Protein 7BNB (pdb70)

B-factor: mean 19.26, std 9.46, range [8.96, 108.66]

GO terms:
  GO:0030500 regulation of bone mineralization (P, IDA)
  GO:0030500 regulation of bone mineralization (P, IMP)
  GO:0060348 bone development (P, IMP)
  GO:1990697 protein depalmitoleylation (P, IDA)
  GO:0030178 negative regulation of Wnt signaling pathway (P, IDA)
  GO:1990699 palmitoleyl hydrolase activity (F, IDA)
  GO:0004629 C-type glycerophospholipase activity (F, TAS)
  GO:0005576 extracellular region (C, TAS)
  GO:0005788 endoplasmic reticulum lumen (C, TAS)
  GO:0005515 protein binding (F, IPI)

Structure (mmCIF, N/CA/C/O backbone):
data_7BNB
#
_entry.id   7BNB
#
_cell.length_a   60.577
_cell.length_b   72.992
_cell.length_c   79.079
_cell.angle_alpha   90.000
_cell.angle_beta   90.000
_cell.angle_gamma   90.000
#
_symmetry.space_group_name_H-M   'P 21 21 21'
#
loop_
_entity.id
_entity.type
_entity.pdbx_description
1 polymer 'Palmitoleoyl-protein carboxylesterase NOTUM'
2 non-polymer 'SULFATE ION'
3 non-polymer 2-acetamido-2-deoxy-beta-D-glucopyranose
4 non-polymer 'DIMETHYL SULFOXIDE'
5 non-polymer '3-(quinazolin-4-ylsulfanyl)propanoic acid'
6 water water
#
loop_
_atom_site.group_PDB
_atom_site.id
_atom_site.type_symbol
_atom_site.label_atom_id
_atom_site.label_alt_id
_atom_site.label_comp_id
_atom_site.label_asym_id
_atom_site.label_entity_id
_atom_site.label_seq_id
_atom_site.pdbx_PDB_ins_code
_atom_site.Cartn_x
_atom_site.Cartn_y
_atom_site.Cartn_z
_atom_site.occupancy
_atom_site.B_iso_or_equiv
_atom_site.auth_seq_id
_atom_site.auth_comp_id
_atom_site.auth_asym_id
_atom_site.auth_atom_id
_atom_site.pdbx_PDB_model_num
ATOM 1 N N . ASP A 1 11 ? 22.186 11.931 -8.545 1.00 34.81 88 ASP A N 1
ATOM 2 C CA . ASP A 1 11 ? 21.406 12.219 -7.349 1.00 31.39 88 ASP A CA 1
ATOM 3 C C . ASP A 1 11 ? 20.009 12.747 -7.696 1.00 26.62 88 ASP A C 1
ATOM 4 O O . ASP A 1 11 ? 19.811 13.413 -8.710 1.00 26.51 88 ASP A O 1
ATOM 9 N N . LEU A 1 12 ? 19.046 12.428 -6.842 1.00 21.80 89 LEU A N 1
ATOM 10 C CA . LEU A 1 12 ? 17.693 12.959 -6.923 1.00 19.08 89 LEU A CA 1
ATOM 11 C C . LEU A 1 12 ? 17.550 14.091 -5.909 1.00 17.07 89 LEU A C 1
ATOM 12 O O . LEU A 1 12 ? 18.001 13.968 -4.767 1.00 18.94 89 LEU A O 1
ATOM 17 N N . ARG A 1 13 ? 16.912 15.187 -6.323 1.00 16.76 90 ARG A N 1
ATOM 18 C CA . ARG A 1 13 ? 16.822 16.395 -5.507 1.00 16.84 90 ARG A CA 1
ATOM 19 C C . ARG A 1 13 ? 15.455 16.513 -4.838 1.00 14.75 90 ARG A C 1
ATOM 20 O O . ARG A 1 13 ? 14.419 16.261 -5.467 1.00 14.61 90 ARG A O 1
ATOM 28 N N . LEU A 1 14 ? 15.466 16.934 -3.567 1.00 14.78 91 LEU A N 1
ATOM 29 C CA . LEU A 1 14 ? 14.243 17.044 -2.775 1.00 14.47 91 LEU A CA 1
ATOM 30 C C . LEU A 1 14 ? 13.407 18.255 -3.185 1.00 14.83 91 LEU A C 1
ATOM 31 O O . LEU A 1 14 ? 13.924 19.367 -3.351 1.00 16.01 91 LEU A O 1
ATOM 36 N N . HIS A 1 15 ? 12.096 18.033 -3.316 1.00 14.62 92 HIS A N 1
ATOM 37 C CA . HIS A 1 15 ? 11.101 19.096 -3.443 1.00 15.24 92 HIS A CA 1
ATOM 38 C C . HIS A 1 15 ? 10.017 18.848 -2.402 1.00 14.64 92 HIS A C 1
ATOM 39 O O . HIS A 1 15 ? 9.341 17.811 -2.448 1.00 15.59 92 HIS A O 1
ATOM 46 N N . LEU A 1 16 ? 9.864 19.777 -1.453 1.00 15.49 93 LEU A N 1
ATOM 47 C CA . LEU A 1 16 ? 8.731 19.724 -0.535 1.00 15.34 93 LEU A CA 1
ATOM 48 C C . LEU A 1 16 ? 7.474 20.207 -1.253 1.00 16.07 93 LEU A C 1
ATOM 49 O O . LEU A 1 16 ? 7.533 21.099 -2.103 1.00 17.25 93 LEU A O 1
ATOM 54 N N . LEU A 1 17 ? 6.331 19.603 -0.926 1.00 15.43 94 LEU A N 1
ATOM 55 C CA . LEU A 1 17 ? 5.106 19.920 -1.654 1.00 15.79 94 LEU A CA 1
ATOM 56 C C . LEU A 1 17 ? 4.746 21.393 -1.492 1.00 16.56 94 LEU A C 1
ATOM 57 O O . LEU A 1 17 ? 4.849 21.965 -0.400 1.00 18.70 94 LEU A O 1
ATOM 62 N N . LEU A 1 18 ? 4.342 22.011 -2.606 1.00 17.97 95 LEU A N 1
ATOM 63 C CA . LEU A 1 18 ? 3.925 23.409 -2.589 1.00 21.45 95 LEU A CA 1
ATOM 64 C C . LEU A 1 18 ? 2.617 23.600 -1.836 1.00 20.86 95 LEU A C 1
ATOM 65 O O . LEU A 1 18 ? 2.391 24.670 -1.255 1.00 22.81 95 LEU A O 1
ATOM 70 N N . ASN A 1 19 ? 1.734 22.603 -1.866 1.00 19.72 96 ASN A N 1
ATOM 71 C CA . ASN A 1 19 ? 0.533 22.602 -1.030 1.00 19.54 96 ASN A CA 1
ATOM 72 C C . ASN A 1 19 ? 0.943 22.066 0.336 1.00 19.88 96 ASN A C 1
ATOM 73 O O . ASN A 1 19 ? 1.006 20.852 0.547 1.00 20.05 96 ASN A O 1
ATOM 78 N N . THR A 1 20 ? 1.228 22.973 1.273 1.00 21.89 97 THR A N 1
ATOM 79 C CA . THR A 1 20 ? 1.750 22.574 2.573 1.00 23.35 97 THR A CA 1
ATOM 80 C C . THR A 1 20 ? 0.691 21.998 3.505 1.00 22.59 97 THR A C 1
ATOM 81 O O . THR A 1 20 ? 1.030 21.639 4.638 1.00 23.34 97 THR A O 1
ATOM 85 N N . SER A 1 21 ? -0.571 21.901 3.066 1.00 21.77 98 SER A N 1
ATOM 86 C CA A SER A 1 21 ? -1.600 21.204 3.828 0.50 21.21 98 SER A CA 1
ATOM 87 C CA B SER A 1 21 ? -1.598 21.205 3.832 0.50 21.19 98 SER A CA 1
ATOM 88 C C . SER A 1 21 ? -1.581 19.698 3.611 1.00 19.24 98 SER A C 1
ATOM 89 O O . SER A 1 21 ? -2.341 18.980 4.273 1.00 18.90 98 SER A O 1
ATOM 94 N N . VAL A 1 22 ? -0.754 19.204 2.698 1.00 16.80 99 VAL A N 1
ATOM 95 C CA . VAL A 1 22 ? -0.585 17.772 2.474 1.00 15.44 99 VAL A CA 1
ATOM 96 C C . VAL A 1 22 ? 0.695 17.372 3.211 1.00 15.82 99 VAL A C 1
ATOM 97 O O . VAL A 1 22 ? 1.803 17.712 2.775 1.00 16.89 99 VAL A O 1
ATOM 101 N N . THR A 1 23 ? 0.550 16.678 4.349 1.00 14.32 100 THR A N 1
ATOM 102 C CA . THR A 1 23 ? 1.612 16.600 5.348 1.00 13.66 100 THR A CA 1
ATOM 103 C C . THR A 1 23 ? 1.975 15.168 5.737 1.00 13.48 100 THR A C 1
ATOM 104 O O . THR A 1 23 ? 1.185 14.229 5.602 1.00 12.96 100 THR A O 1
ATOM 108 N N . CYS A 1 24 ? 3.192 15.042 6.271 1.00 13.19 101 CYS A N 1
ATOM 109 C CA . CYS A 1 24 ? 3.629 13.882 7.036 1.00 12.73 101 CYS A CA 1
ATOM 110 C C . CYS A 1 24 ? 2.865 13.817 8.369 1.00 12.91 101 CYS A C 1
ATOM 111 O O . CYS A 1 24 ? 2.080 14.715 8.705 1.00 13.77 101 CYS A O 1
ATOM 114 N N . ASN A 1 25 ? 3.126 12.752 9.151 1.00 12.87 102 ASN A N 1
ATOM 115 C CA . ASN A 1 25 ? 2.362 12.511 10.382 1.00 12.66 102 ASN A CA 1
ATOM 116 C C . ASN A 1 25 ? 2.338 13.719 11.320 1.00 12.67 102 ASN A C 1
ATOM 117 O O . ASN A 1 25 ? 1.302 14.015 11.927 1.00 14.17 102 ASN A O 1
ATOM 122 N N . ASP A 1 26 ? 3.470 14.413 11.482 1.00 13.48 103 ASP A N 1
ATOM 123 C CA . ASP A 1 26 ? 3.575 15.492 12.466 1.00 14.62 103 ASP A CA 1
ATOM 124 C C . ASP A 1 26 ? 3.183 16.866 11.930 1.00 15.14 103 ASP A C 1
ATOM 125 O O . ASP A 1 26 ? 3.368 17.862 12.639 1.00 16.70 103 ASP A O 1
ATOM 130 N N . GLY A 1 27 ? 2.653 16.951 10.709 1.00 14.32 104 GLY A N 1
ATOM 131 C CA . GLY A 1 27 ? 2.253 18.223 10.133 1.00 14.69 104 GLY A CA 1
ATOM 132 C C . GLY A 1 27 ? 3.302 18.921 9.287 1.00 14.84 104 GLY A C 1
ATOM 133 O O . GLY A 1 27 ? 2.983 19.935 8.654 1.00 16.32 104 GLY A O 1
ATOM 134 N N . SER A 1 28 ? 4.538 18.423 9.258 1.00 14.41 105 SER A N 1
ATOM 135 C CA . SER A 1 28 ? 5.532 18.943 8.326 1.00 14.86 105 SER A CA 1
ATOM 136 C C . SER A 1 28 ? 5.154 18.567 6.890 1.00 14.80 105 SER A C 1
ATOM 137 O O . SER A 1 28 ? 4.446 17.582 6.667 1.00 14.29 105 SER A O 1
ATOM 140 N N . PRO A 1 29 ? 5.584 19.350 5.898 1.00 15.56 106 PRO A N 1
ATOM 141 C CA . PRO A 1 29 ? 5.178 19.055 4.514 1.00 15.00 106 PRO A CA 1
ATOM 142 C C . PRO A 1 29 ? 5.745 17.728 4.026 1.00 13.44 106 PRO A C 1
ATOM 143 O O . PRO A 1 29 ? 6.895 17.379 4.307 1.00 14.21 106 PRO A O 1
ATOM 147 N N . ALA A 1 30 ? 4.934 16.997 3.265 1.00 13.88 107 ALA A N 1
ATOM 148 C CA . ALA A 1 30 ? 5.437 15.841 2.532 1.00 13.23 107 ALA A CA 1
ATOM 149 C C . ALA A 1 30 ? 6.247 16.311 1.318 1.00 12.63 107 ALA A C 1
ATOM 150 O O . ALA A 1 30 ? 6.438 17.512 1.105 1.00 14.01 107 ALA A O 1
ATOM 152 N N . GLY A 1 31 ? 6.748 15.373 0.517 1.00 12.28 108 GLY A N 1
ATOM 153 C CA . GLY A 1 31 ? 7.621 15.768 -0.576 1.00 13.65 108 GLY A CA 1
ATOM 154 C C . GLY A 1 31 ? 8.002 14.597 -1.463 1.00 12.55 108 GLY A C 1
ATOM 155 O O . GLY A 1 31 ? 7.471 13.490 -1.329 1.00 13.56 108 GLY A O 1
ATOM 156 N N . TYR A 1 32 ? 8.937 14.863 -2.382 1.00 12.31 109 TYR A N 1
ATOM 157 C CA . TYR A 1 32 ? 9.432 13.862 -3.329 1.00 11.81 109 TYR A CA 1
ATOM 158 C C . TYR A 1 32 ? 10.841 14.255 -3.774 1.00 12.67 109 TYR A C 1
ATOM 159 O O . TYR A 1 32 ? 11.205 15.437 -3.752 1.00 14.10 109 TYR A O 1
ATOM 168 N N . TYR A 1 33 ? 11.627 13.254 -4.177 1.00 11.86 110 TYR A N 1
ATOM 169 C CA . TYR A 1 33 ? 12.960 13.459 -4.752 1.00 12.34 110 TYR A CA 1
ATOM 170 C C . TYR A 1 33 ? 12.880 13.165 -6.249 1.00 13.05 110 TYR A C 1
ATOM 171 O O . TYR A 1 33 ? 12.289 12.157 -6.649 1.00 14.35 110 TYR A O 1
ATOM 180 N N . LEU A 1 34 ? 13.474 14.040 -7.078 1.00 13.30 111 LEU A N 1
ATOM 181 C CA . LEU A 1 34 ? 13.321 13.990 -8.535 1.00 14.26 111 LEU A CA 1
ATOM 182 C C . LEU A 1 34 ? 14.662 14.097 -9.262 1.00 14.33 111 LEU A C 1
ATOM 183 O O . LEU A 1 34 ? 15.501 14.939 -8.921 1.00 15.20 111 LEU A O 1
ATOM 188 N N . LYS A 1 35 ? 14.850 13.255 -10.286 1.00 14.42 112 LYS A N 1
ATOM 189 C CA . LYS A 1 35 ? 15.910 13.433 -11.283 1.00 16.70 112 LYS A CA 1
ATOM 190 C C . LYS A 1 35 ? 15.258 13.367 -12.661 1.00 16.78 112 LYS A C 1
ATOM 191 O O . LYS A 1 35 ? 14.741 12.315 -13.058 1.00 17.75 112 LYS A O 1
ATOM 197 N N . GLU A 1 36 ? 15.265 14.484 -13.384 1.00 18.71 113 GLU A N 1
ATOM 198 C CA . GLU A 1 36 ? 14.627 14.513 -14.692 1.00 20.36 113 GLU A CA 1
ATOM 199 C C . GLU A 1 36 ? 15.548 13.942 -15.764 1.00 18.97 113 GLU A C 1
ATOM 200 O O . GLU A 1 36 ? 16.776 14.019 -15.672 1.00 19.39 113 GLU A O 1
ATOM 206 N N . SER A 1 37 ? 14.931 13.357 -16.790 1.00 19.90 114 SER A N 1
ATOM 207 C CA . SER A 1 37 ? 15.636 12.871 -17.974 1.00 20.34 114 SER A CA 1
ATOM 208 C C . SER A 1 37 ? 14.938 13.494 -19.178 1.00 23.62 114 SER A C 1
ATOM 209 O O . SER A 1 37 ? 13.911 12.985 -19.640 1.00 24.54 114 SER A O 1
ATOM 212 N N . ARG A 1 38 ? 15.489 14.604 -19.668 1.00 29.13 115 ARG A N 1
ATOM 213 C CA . ARG A 1 38 ? 14.904 15.299 -20.804 1.00 34.06 115 ARG A CA 1
ATOM 214 C C . ARG A 1 38 ? 14.884 14.380 -22.012 1.00 33.29 115 ARG A C 1
ATOM 215 O O . ARG A 1 38 ? 15.838 13.643 -22.273 1.00 33.90 115 ARG A O 1
ATOM 223 N N . GLY A 1 39 ? 13.785 14.418 -22.753 1.00 32.98 116 GLY A N 1
ATOM 224 C CA . GLY A 1 39 ? 13.623 13.556 -23.896 1.00 32.36 116 GLY A CA 1
ATOM 225 C C . GLY A 1 39 ? 12.934 12.237 -23.608 1.00 29.92 116 GLY A C 1
ATOM 226 O O . GLY A 1 39 ? 12.278 11.699 -24.503 1.00 32.27 116 GLY A O 1
ATOM 227 N N . SER A 1 40 ? 13.067 11.691 -22.393 1.00 25.47 117 SER A N 1
ATOM 228 C CA . SER A 1 40 ? 12.341 10.474 -22.055 1.00 21.96 117 SER A CA 1
ATOM 229 C C . SER A 1 40 ? 10.911 10.821 -21.673 1.00 21.90 117 SER A C 1
ATOM 230 O O . SER A 1 40 ? 10.671 11.765 -20.910 1.00 21.89 117 SER A O 1
ATOM 233 N N . ARG A 1 41 ? 9.963 10.053 -22.202 1.00 21.25 118 ARG A N 1
ATOM 234 C CA . ARG A 1 41 ? 8.566 10.174 -21.814 1.00 21.01 118 ARG A CA 1
ATOM 235 C C . ARG A 1 41 ? 8.132 9.058 -20.855 1.00 19.89 118 ARG A C 1
ATOM 236 O O . ARG A 1 41 ? 6.932 8.812 -20.698 1.00 19.76 118 ARG A O 1
ATOM 244 N N . ARG A 1 42 ? 9.089 8.391 -20.202 1.00 18.89 119 ARG A N 1
ATOM 245 C CA . ARG A 1 42 ? 8.805 7.413 -19.154 1.00 17.92 119 ARG A CA 1
ATOM 246 C C . ARG A 1 42 ? 9.053 8.010 -17.770 1.00 14.53 119 ARG A C 1
ATOM 247 O O . ARG A 1 42 ? 10.084 8.655 -17.533 1.00 14.40 119 ARG A O 1
ATOM 255 N N . TRP A 1 43 ? 8.119 7.760 -16.846 1.00 13.23 120 TRP A N 1
ATOM 256 C CA . TRP A 1 43 ? 8.200 8.272 -15.480 1.00 13.44 120 TRP A CA 1
ATOM 257 C C . TRP A 1 43 ? 8.018 7.133 -14.486 1.00 13.06 120 TRP A C 1
ATOM 258 O O . TRP A 1 43 ? 7.023 6.400 -14.557 1.00 13.66 120 TRP A O 1
ATOM 269 N N . LEU A 1 44 ? 8.961 7.010 -13.542 1.00 11.66 121 LEU A N 1
ATOM 270 C CA . LEU A 1 44 ? 8.928 5.998 -12.488 1.00 11.45 121 LEU A CA 1
ATOM 271 C C . LEU A 1 44 ? 8.729 6.702 -11.148 1.00 10.93 121 LEU A C 1
ATOM 272 O O . LEU A 1 44 ? 9.5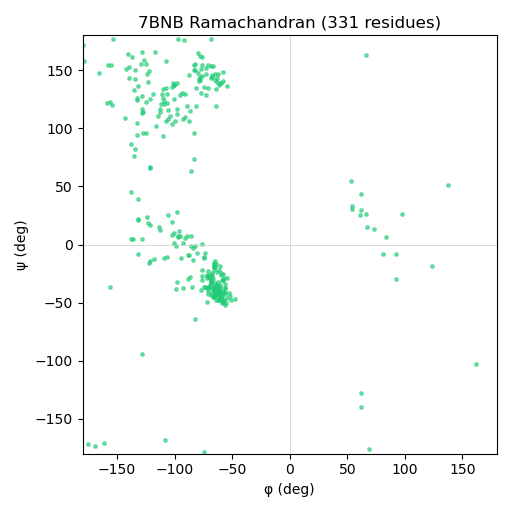81 7.497 -10.731 1.00 12.59 121 LEU A O 1
ATOM 277 N N . LEU A 1 45 ? 7.596 6.418 -10.480 1.00 10.89 122 LEU A N 1
ATOM 278 C CA . LEU A 1 45 ? 7.284 6.982 -9.162 1.00 10.37 122 LEU A CA 1
ATOM 279 C C . LEU A 1 45 ? 7.316 5.843 -8.141 1.00 11.15 122 LEU A C 1
ATOM 280 O O . LEU A 1 45 ? 6.466 4.948 -8.186 1.00 12.22 122 LEU A O 1
ATOM 285 N N . PHE A 1 46 ? 8.280 5.883 -7.213 1.00 10.75 123 PHE A N 1
ATOM 286 C CA . PHE A 1 46 ? 8.532 4.787 -6.273 1.00 10.19 123 PHE A CA 1
ATOM 287 C C . PHE A 1 46 ? 8.061 5.133 -4.858 1.00 10.25 123 PHE A C 1
ATOM 288 O O . PHE A 1 46 ? 8.464 6.165 -4.305 1.00 11.25 123 PHE A O 1
ATOM 296 N N . LEU A 1 47 ? 7.270 4.228 -4.256 1.00 9.88 124 LEU A N 1
ATOM 297 C CA . LEU A 1 47 ? 6.757 4.363 -2.888 1.00 9.45 124 LEU A CA 1
ATOM 298 C C . LEU A 1 47 ? 7.616 3.562 -1.901 1.00 10.17 124 LEU A C 1
ATOM 299 O O . LEU A 1 47 ? 7.656 2.325 -1.961 1.00 10.93 124 LEU A O 1
ATOM 304 N N . GLU A 1 48 ? 8.258 4.264 -0.965 1.00 10.28 125 GLU A N 1
ATOM 305 C CA . GLU A 1 48 ? 9.017 3.632 0.114 1.00 10.81 125 GLU A CA 1
ATOM 306 C C . GLU A 1 48 ? 8.087 2.866 1.067 1.00 10.04 125 GLU A C 1
ATOM 307 O O . GLU A 1 48 ? 6.913 3.212 1.227 1.00 10.18 125 GLU A O 1
ATOM 313 N N . GLY A 1 49 ? 8.635 1.832 1.726 1.00 10.85 126 GLY A N 1
ATOM 314 C CA . GLY A 1 49 ? 7.936 1.091 2.755 1.00 10.96 126 GLY A CA 1
ATOM 315 C C . GLY A 1 49 ? 8.461 1.355 4.162 1.00 11.03 126 GLY A C 1
ATOM 316 O O . GLY A 1 49 ? 9.216 2.299 4.409 1.00 11.96 126 GLY A O 1
ATOM 317 N N . GLY A 1 50 ? 8.014 0.508 5.107 1.00 11.58 127 GLY A N 1
ATOM 318 C CA . GLY A 1 50 ? 8.413 0.626 6.509 1.00 12.00 127 GLY A CA 1
ATOM 319 C C . GLY A 1 50 ? 7.325 0.446 7.563 1.00 11.39 127 GLY A C 1
ATOM 320 O O . GLY A 1 50 ? 7.201 1.277 8.474 1.00 12.37 127 GLY A O 1
ATOM 321 N N . TRP A 1 51 ? 6.562 -0.638 7.490 1.00 12.25 128 TRP A N 1
ATOM 322 C CA . TRP A 1 51 ? 5.527 -0.988 8.496 1.00 12.46 128 TRP A CA 1
ATOM 323 C C . TRP A 1 51 ? 4.448 0.109 8.525 1.00 11.90 128 TRP A C 1
ATOM 324 O O . TRP A 1 51 ? 4.047 0.598 7.454 1.00 12.41 128 TRP A O 1
ATOM 335 N N . TYR A 1 52 ? 3.953 0.486 9.711 1.00 12.11 129 TYR A N 1
ATOM 336 C CA . TYR A 1 52 ? 2.776 1.332 9.924 1.00 12.11 129 TYR A CA 1
ATOM 337 C C . TYR A 1 52 ? 2.618 1.500 11.438 1.00 12.44 129 TYR A C 1
ATOM 338 O O . TYR A 1 52 ? 3.312 0.843 12.222 1.00 14.14 129 TYR A O 1
ATOM 347 N N . CYS A 1 53 ? 1.701 2.385 11.849 1.00 13.58 130 CYS A N 1
ATOM 348 C CA . CYS A 1 53 ? 1.272 2.469 13.248 1.00 13.44 130 CYS A CA 1
ATOM 349 C C . CYS A 1 53 ? -0.236 2.701 13.288 1.00 14.01 130 CYS A C 1
ATOM 350 O O . CYS A 1 53 ? -0.813 3.235 12.340 1.00 16.10 130 CYS A O 1
ATOM 353 N N . PHE A 1 54 ? -0.893 2.265 14.370 1.00 16.49 131 PHE A N 1
ATOM 354 C CA . PHE A 1 54 ? -2.355 2.214 14.352 1.00 17.83 131 PHE A CA 1
ATOM 355 C C . PHE A 1 54 ? -3.073 2.731 15.604 1.00 18.43 131 PHE A C 1
ATOM 356 O O . PHE A 1 54 ? -4.304 2.620 15.678 1.00 19.99 131 PHE A O 1
ATOM 364 N N . ASN A 1 55 ? -2.362 3.284 16.587 1.00 17.54 132 ASN A N 1
ATOM 365 C CA . ASN A 1 55 ? -2.999 3.977 17.706 1.00 17.44 132 ASN A CA 1
ATOM 366 C C . ASN A 1 55 ? -2.019 5.006 18.259 1.00 16.06 132 ASN A C 1
ATOM 367 O O . ASN A 1 55 ? -0.879 5.102 17.803 1.00 17.15 132 ASN A O 1
ATOM 372 N N . ARG A 1 56 ? -2.470 5.778 19.253 1.00 18.54 133 ARG A N 1
ATOM 373 C CA . ARG A 1 56 ? -1.643 6.864 19.783 1.00 19.22 133 ARG A CA 1
ATOM 374 C C . ARG A 1 56 ? -0.339 6.344 20.387 1.00 19.82 133 ARG A C 1
ATOM 375 O O . ARG A 1 56 ? 0.731 6.919 20.157 1.00 18.78 133 ARG A O 1
ATOM 383 N N . GLU A 1 57 ? -0.406 5.259 21.165 1.00 21.61 134 GLU A N 1
ATOM 384 C CA . GLU A 1 57 ? 0.781 4.795 21.881 1.00 22.15 134 GLU A CA 1
ATOM 385 C C . GLU A 1 57 ? 1.823 4.186 20.945 1.00 19.71 134 GLU A C 1
ATOM 386 O O . GLU A 1 57 ? 3.020 4.443 21.103 1.00 19.39 134 GLU A O 1
ATOM 392 N N . ASN A 1 58 ? 1.406 3.375 19.968 1.00 17.86 135 ASN A N 1
ATOM 393 C CA . ASN A 1 58 ? 2.423 2.824 19.075 1.00 17.57 135 ASN A CA 1
ATOM 394 C C . ASN A 1 58 ? 2.920 3.845 18.049 1.00 16.55 135 ASN A C 1
ATOM 395 O O . ASN A 1 58 ? 4.077 3.756 17.618 1.00 18.51 135 ASN A O 1
ATOM 400 N N . CYS A 1 59 ? 2.097 4.839 17.682 1.00 14.94 136 CYS A N 1
ATOM 401 C CA . CYS A 1 59 ? 2.613 5.944 16.870 1.00 13.79 136 CYS A CA 1
ATOM 402 C C . CYS A 1 59 ? 3.572 6.842 17.659 1.00 13.69 136 CYS A C 1
ATOM 403 O O . CYS A 1 59 ? 4.550 7.338 17.085 1.00 13.36 136 CYS A O 1
ATOM 406 N N . ASP A 1 60 ? 3.322 7.062 18.962 1.00 14.22 137 ASP A N 1
ATOM 407 C CA . ASP A 1 60 ? 4.250 7.852 19.776 1.00 14.34 137 ASP A CA 1
ATOM 408 C C . ASP A 1 60 ? 5.624 7.183 19.862 1.00 14.49 137 ASP A C 1
ATOM 409 O O . ASP A 1 60 ? 6.657 7.867 19.828 1.00 14.90 137 ASP A O 1
ATOM 414 N N . SER A 1 61 ? 5.659 5.853 20.006 1.00 14.04 138 SER A N 1
ATOM 415 C CA . SER A 1 61 ? 6.938 5.148 20.059 1.00 14.06 138 SER A CA 1
ATOM 416 C C . SER A 1 61 ? 7.692 5.271 18.736 1.00 13.47 138 SER A C 1
ATOM 417 O O . SER A 1 61 ? 8.905 5.529 18.722 1.00 14.08 138 SER A O 1
ATOM 420 N N . ARG A 1 62 ? 6.981 5.100 17.614 1.00 13.36 139 ARG A N 1
ATOM 421 C CA . ARG A 1 62 ? 7.581 5.268 16.291 1.00 12.88 139 ARG A CA 1
ATOM 422 C C . ARG A 1 62 ? 8.120 6.686 16.098 1.00 13.00 139 ARG A C 1
ATOM 423 O O . ARG A 1 62 ? 9.157 6.881 15.447 1.00 14.18 139 ARG A O 1
ATOM 431 N N . TYR A 1 63 ? 7.438 7.695 16.665 1.00 13.51 140 TYR A N 1
ATOM 432 C CA . TYR A 1 63 ? 7.918 9.074 16.529 1.00 13.72 140 TYR A CA 1
ATOM 433 C C . TYR A 1 63 ? 9.234 9.298 17.274 1.00 15.36 140 TYR A C 1
ATOM 434 O O . TYR A 1 63 ? 10.026 10.167 16.885 1.00 15.82 140 TYR A O 1
ATOM 443 N N . ASP A 1 64 ? 9.493 8.513 18.325 1.00 15.66 141 ASP A N 1
ATOM 444 C CA . ASP A 1 64 ? 10.696 8.702 19.130 1.00 18.02 141 ASP A CA 1
ATOM 445 C C . ASP A 1 64 ? 11.947 8.143 18.454 1.00 16.90 141 ASP A C 1
ATOM 446 O O . ASP A 1 64 ? 13.027 8.739 18.565 1.00 18.40 141 ASP A O 1
ATOM 451 N N . THR A 1 65 ? 11.839 6.985 17.784 1.00 16.04 142 THR A N 1
ATOM 452 C CA . THR A 1 65 ? 13.016 6.285 17.279 1.00 16.26 142 THR A CA 1
ATOM 453 C C . THR A 1 65 ? 12.940 5.903 15.798 1.00 14.95 142 THR A C 1
ATOM 454 O O . THR A 1 65 ? 13.859 5.239 15.300 1.00 17.27 142 THR A O 1
ATOM 458 N N . MET A 1 66 ? 11.886 6.312 15.082 1.00 14.61 143 MET A N 1
ATOM 459 C CA . MET A 1 66 ? 11.750 6.134 13.633 1.00 14.60 143 MET A CA 1
ATOM 460 C C . MET A 1 66 ? 11.176 7.402 13.010 1.00 13.39 143 MET A C 1
ATOM 461 O O . MET A 1 66 ? 10.282 7.354 12.153 1.00 14.14 143 MET A O 1
ATOM 466 N N . ARG A 1 67 ? 11.712 8.559 13.419 1.00 14.24 144 ARG A N 1
ATOM 467 C CA . ARG A 1 67 ? 11.069 9.841 13.128 1.00 13.48 144 ARG A CA 1
ATOM 468 C C . ARG A 1 67 ? 11.094 10.207 11.642 1.00 13.63 144 ARG A C 1
ATOM 469 O O . ARG A 1 67 ? 10.181 10.900 11.163 1.00 14.03 144 ARG A O 1
ATOM 477 N N . ARG A 1 68 ? 12.113 9.770 10.890 1.00 13.55 145 ARG A N 1
ATOM 478 C CA . ARG A 1 68 ? 12.135 10.069 9.455 1.00 13.80 145 ARG A CA 1
ATOM 479 C C . ARG A 1 68 ? 10.944 9.461 8.716 1.00 12.28 145 ARG A C 1
ATOM 480 O O . ARG A 1 68 ? 10.588 9.945 7.630 1.00 13.54 145 ARG A O 1
ATOM 488 N N . LEU A 1 69 ? 10.316 8.425 9.280 1.00 12.08 146 LEU A N 1
ATOM 489 C CA . LEU A 1 69 ? 9.100 7.826 8.740 1.00 11.99 146 LEU A CA 1
ATOM 490 C C . LEU A 1 69 ? 7.826 8.547 9.202 1.00 11.15 146 LEU A C 1
ATOM 491 O O . LEU A 1 69 ? 6.716 8.068 8.923 1.00 12.33 146 LEU A O 1
ATOM 496 N N . MET A 1 70 ? 7.960 9.694 9.894 1.00 11.60 147 MET A N 1
ATOM 497 C CA . MET A 1 70 ? 6.810 10.441 10.392 1.00 12.36 147 MET A CA 1
ATOM 498 C C . MET A 1 70 ? 6.943 11.950 10.196 1.00 12.28 147 MET A C 1
ATOM 499 O O . MET A 1 70 ? 6.064 12.695 10.651 1.00 13.33 147 MET A O 1
ATOM 504 N N . SER A 1 71 ? 7.998 12.424 9.534 1.00 13.35 148 SER A N 1
ATOM 505 C CA . SER A 1 71 ? 8.330 13.843 9.533 1.00 13.84 148 SER A CA 1
ATOM 506 C C . SER A 1 71 ? 9.346 14.098 8.430 1.00 13.73 148 SER A C 1
ATOM 507 O O . SER A 1 71 ? 10.197 13.249 8.169 1.00 14.61 148 SER A O 1
ATOM 510 N N . SER A 1 72 ? 9.288 15.293 7.827 1.00 13.66 149 SER A N 1
ATOM 511 C CA . SER A 1 72 ? 10.291 15.710 6.847 1.00 13.44 149 SER A CA 1
ATOM 512 C C . SER A 1 72 ? 11.348 16.649 7.422 1.00 15.08 149 SER A C 1
ATOM 513 O O . SER A 1 72 ? 12.241 17.080 6.683 1.00 15.57 149 SER A O 1
ATOM 516 N N . ARG A 1 73 ? 11.279 16.958 8.721 1.00 16.16 150 ARG A N 1
ATOM 517 C CA . ARG A 1 73 ? 12.141 17.978 9.315 1.00 18.94 150 ARG A CA 1
ATOM 518 C C . ARG A 1 73 ? 13.624 17.671 9.137 1.00 18.80 150 ARG A C 1
ATOM 519 O O . ARG A 1 73 ? 14.440 18.602 9.064 1.00 20.16 150 ARG A O 1
ATOM 527 N N . ASP A 1 74 ? 13.994 16.388 9.087 1.00 17.08 151 ASP A N 1
ATOM 528 C CA . ASP A 1 74 ? 15.393 15.976 9.056 1.00 17.73 151 ASP A CA 1
ATOM 529 C C . ASP A 1 74 ? 15.802 15.323 7.735 1.00 17.43 151 ASP A C 1
ATOM 530 O O . ASP A 1 74 ? 16.888 14.739 7.659 1.00 19.75 151 ASP A O 1
ATOM 535 N N . TRP A 1 75 ? 14.974 15.419 6.689 1.00 15.92 152 TRP A N 1
ATOM 536 C CA . TRP A 1 75 ? 15.308 14.791 5.413 1.00 15.85 152 TRP A CA 1
ATOM 537 C C . TRP A 1 75 ? 16.511 15.480 4.765 1.00 16.91 152 TRP A C 1
ATOM 538 O O . TRP A 1 75 ? 16.645 16.706 4.839 1.00 18.21 152 TRP A O 1
ATOM 549 N N . PRO A 1 76 ? 17.379 14.730 4.094 1.00 16.73 153 PRO A N 1
ATOM 550 C CA . PRO A 1 76 ? 18.492 15.343 3.363 1.00 17.65 153 PRO A CA 1
ATOM 551 C C . PRO A 1 76 ? 18.044 15.988 2.053 1.00 17.83 153 PRO A C 1
ATOM 552 O O . PRO A 1 76 ? 16.979 15.697 1.508 1.00 17.91 153 PRO A O 1
ATOM 556 N N . ARG A 1 77 ? 18.903 16.885 1.551 1.00 18.60 154 ARG A N 1
ATOM 557 C CA . ARG A 1 77 ? 18.604 17.639 0.332 1.00 20.76 154 ARG A CA 1
ATOM 558 C C . ARG A 1 77 ? 18.611 16.760 -0.916 1.00 18.54 154 ARG A C 1
ATOM 559 O O . ARG A 1 77 ? 17.951 17.093 -1.912 1.00 18.60 154 ARG A O 1
ATOM 567 N N . THR A 1 78 ? 19.360 15.657 -0.896 1.00 17.92 155 THR A N 1
ATOM 568 C CA . THR A 1 78 ? 19.479 14.776 -2.049 1.00 18.54 155 THR A CA 1
ATOM 569 C C . THR A 1 78 ? 19.479 13.324 -1.588 1.00 19.23 155 THR A C 1
ATOM 570 O O . THR A 1 78 ? 19.681 13.020 -0.408 1.00 20.46 155 THR A O 1
ATOM 574 N N . ARG A 1 79 ? 19.253 12.428 -2.551 1.00 18.83 156 ARG A N 1
ATOM 575 C CA . ARG A 1 79 ? 19.377 10.986 -2.371 1.00 19.67 156 ARG A CA 1
ATOM 576 C C . ARG A 1 79 ? 19.961 10.386 -3.642 1.00 19.79 156 ARG A C 1
ATOM 577 O O . ARG A 1 79 ? 19.754 10.909 -4.739 1.00 21.71 156 ARG A O 1
ATOM 585 N N . THR A 1 80 ? 20.686 9.279 -3.495 1.00 20.44 157 THR A N 1
ATOM 586 C CA . THR A 1 80 ? 21.225 8.561 -4.645 1.00 22.01 157 THR A CA 1
ATOM 587 C C . THR A 1 80 ? 20.224 7.507 -5.101 1.00 19.72 157 THR A C 1
ATOM 588 O O . THR A 1 80 ? 19.736 6.718 -4.289 1.00 21.08 157 THR A O 1
ATOM 592 N N . GLY A 1 81 ? 19.920 7.496 -6.398 1.00 18.78 158 GLY A N 1
ATOM 593 C CA . GLY A 1 81 ? 19.044 6.473 -6.950 1.00 17.26 158 GLY A CA 1
ATOM 594 C C . GLY A 1 81 ? 19.781 5.155 -7.113 1.00 16.43 158 GLY A C 1
ATOM 595 O O . GLY A 1 81 ? 20.882 5.111 -7.672 1.00 18.58 158 GLY A O 1
ATOM 596 N N . THR A 1 82 ? 19.175 4.073 -6.611 1.00 14.60 159 THR A N 1
ATOM 597 C CA . THR A 1 82 ? 19.782 2.748 -6.627 1.00 15.36 159 THR A CA 1
ATOM 598 C C . THR A 1 82 ? 18.809 1.728 -7.210 1.00 14.11 159 THR A C 1
ATOM 599 O O . THR A 1 82 ? 17.587 1.911 -7.164 1.00 13.43 159 THR A O 1
ATOM 603 N N . GLY A 1 83 ? 19.364 0.644 -7.755 1.00 14.18 160 GLY A N 1
ATOM 604 C CA . GLY A 1 83 ? 18.531 -0.397 -8.350 1.00 13.74 160 GLY A CA 1
ATOM 605 C C . GLY A 1 83 ? 17.721 0.132 -9.523 1.00 13.16 160 GLY A C 1
ATOM 606 O O . GLY A 1 83 ? 18.262 0.747 -10.452 1.00 13.83 160 GLY A O 1
ATOM 607 N N . ILE A 1 84 ? 16.402 -0.093 -9.480 1.00 12.68 161 ILE A N 1
ATOM 608 C CA . ILE A 1 84 ? 15.506 0.385 -10.531 1.00 13.12 161 ILE A CA 1
ATOM 609 C C . ILE A 1 84 ? 15.466 1.913 -10.620 1.00 12.30 161 ILE A C 1
ATOM 610 O O . ILE A 1 84 ? 15.017 2.456 -11.638 1.00 13.25 161 ILE A O 1
ATOM 615 N N . LEU A 1 85 ? 15.929 2.630 -9.583 1.00 12.26 162 LEU A N 1
ATOM 616 C CA . LEU A 1 85 ? 16.034 4.089 -9.610 1.00 13.23 162 LEU A CA 1
ATOM 617 C C . LEU A 1 85 ? 17.409 4.591 -10.067 1.00 14.21 162 LEU A C 1
ATOM 618 O O . LEU A 1 85 ? 17.625 5.809 -10.124 1.00 14.27 162 LEU A O 1
ATOM 623 N N . SER A 1 86 ? 18.334 3.696 -10.413 1.00 14.39 163 SER A N 1
ATOM 624 C CA . SER A 1 86 ? 19.640 4.111 -10.917 1.00 14.80 163 SER A CA 1
ATOM 625 C C . SER A 1 86 ? 19.555 4.543 -12.378 1.00 15.18 163 SER A C 1
ATOM 626 O O . SER A 1 86 ? 18.802 3.965 -13.172 1.00 15.51 163 SER A O 1
ATOM 629 N N . SER A 1 87 ? 20.354 5.557 -12.726 1.00 16.35 164 SER A N 1
ATOM 630 C CA . SER A 1 87 ? 20.454 6.067 -14.088 1.00 17.60 164 SER A CA 1
ATOM 631 C C . SER A 1 87 ? 21.613 5.457 -14.872 1.00 19.53 164 SER A C 1
ATOM 632 O O . SER A 1 87 ? 21.886 5.905 -15.990 1.00 20.61 164 SER A O 1
ATOM 635 N N . GLN A 1 88 ? 22.303 4.453 -14.315 1.00 19.10 165 GLN A N 1
ATOM 636 C CA . GLN A 1 88 ? 23.403 3.795 -15.015 1.00 21.00 165 GLN A CA 1
ATOM 637 C C . GLN A 1 88 ? 22.920 2.477 -15.602 1.00 19.43 165 GLN A C 1
ATOM 638 O O . GLN A 1 88 ? 22.388 1.636 -14.858 1.00 18.65 165 GLN A O 1
ATOM 644 N N . PRO A 1 89 ? 23.079 2.250 -16.911 1.00 19.55 166 PRO A N 1
ATOM 645 C CA . PRO A 1 89 ? 22.563 1.003 -17.505 1.00 19.65 166 PRO A CA 1
ATOM 646 C C . PRO A 1 89 ? 23.159 -0.262 -16.912 1.00 18.22 166 PRO A C 1
ATOM 647 O O . PRO A 1 89 ? 22.506 -1.313 -16.937 1.00 18.50 166 PRO A O 1
ATOM 651 N N . GLU A 1 90 ? 24.378 -0.197 -16.374 1.00 18.82 167 GLU A N 1
ATOM 652 C CA . GLU A 1 90 ? 24.984 -1.386 -15.784 1.00 20.23 167 GLU A CA 1
ATOM 653 C C . GLU A 1 90 ? 24.257 -1.810 -14.509 1.00 19.99 167 GLU A C 1
ATOM 654 O O . GLU A 1 90 ? 24.129 -3.009 -14.232 1.00 21.80 167 GLU A O 1
ATOM 660 N N . GLU A 1 91 ? 23.766 -0.843 -13.724 1.00 18.34 168 GLU A N 1
ATOM 661 C CA . GLU A 1 91 ? 22.996 -1.148 -12.522 1.00 17.39 168 GLU A CA 1
ATOM 662 C C . GLU A 1 91 ? 21.508 -1.337 -12.804 1.00 15.92 168 GLU A C 1
ATOM 663 O O . GLU A 1 91 ? 20.834 -2.080 -12.075 1.00 16.95 168 GLU A O 1
ATOM 669 N N . ASN A 1 92 ? 20.985 -0.694 -13.853 1.00 14.47 169 ASN A N 1
ATOM 670 C CA . ASN A 1 92 ? 19.558 -0.708 -14.183 1.00 13.56 169 ASN A CA 1
ATOM 671 C C . ASN A 1 92 ? 19.385 -0.962 -15.678 1.00 13.06 169 ASN A C 1
ATOM 672 O O . ASN A 1 92 ? 19.169 -0.022 -16.460 1.00 14.17 169 ASN A O 1
ATOM 677 N N . PRO A 1 93 ? 19.444 -2.229 -16.107 1.00 13.65 170 PRO A N 1
ATOM 678 C CA . PRO A 1 93 ? 19.242 -2.535 -17.536 1.00 14.42 170 PRO A CA 1
ATOM 679 C C . PRO A 1 93 ? 17.837 -2.235 -18.026 1.00 14.00 170 PRO A C 1
ATOM 680 O O . PRO A 1 93 ? 17.620 -2.176 -19.247 1.00 15.49 170 PRO A O 1
ATOM 684 N N . TYR A 1 94 ? 16.876 -2.060 -17.118 1.00 13.71 171 TYR A N 1
ATOM 685 C CA . TYR A 1 94 ? 15.471 -1.914 -17.497 1.00 13.45 171 TYR A CA 1
ATOM 686 C C . TYR A 1 94 ? 15.116 -0.486 -17.926 1.00 14.17 171 TYR A C 1
ATOM 687 O O . TYR A 1 94 ? 14.752 -0.253 -19.085 1.00 14.59 171 TYR A O 1
ATOM 696 N N . TRP A 1 95 ? 15.216 0.487 -17.010 1.00 13.72 172 TRP A N 1
ATOM 697 C CA . TRP A 1 95 ? 14.678 1.836 -17.215 1.00 13.74 172 TRP A CA 1
ATOM 698 C C . TRP A 1 95 ? 15.694 2.931 -16.866 1.00 13.63 172 TRP A C 1
ATOM 699 O O . TRP A 1 95 ? 15.330 3.991 -16.355 1.00 13.99 172 TRP A O 1
ATOM 710 N N . TRP A 1 96 ? 16.976 2.731 -17.194 1.00 14.87 173 TRP A N 1
ATOM 711 C CA . TRP A 1 96 ? 18.023 3.671 -16.781 1.00 15.88 173 TRP A CA 1
ATOM 712 C C . TRP A 1 96 ? 17.829 5.096 -17.307 1.00 16.14 173 TRP A C 1
ATOM 713 O O . TRP A 1 96 ? 18.357 6.035 -16.699 1.00 16.86 173 TRP A O 1
ATOM 724 N N . ASN A 1 97 ? 17.104 5.290 -18.413 1.00 16.04 174 ASN A N 1
ATOM 725 C CA . ASN A 1 97 ? 16.936 6.621 -18.990 1.00 16.97 174 ASN A CA 1
ATOM 726 C C . ASN A 1 97 ? 15.631 7.304 -18.586 1.00 15.96 174 ASN A C 1
ATOM 727 O O . ASN A 1 97 ? 15.327 8.379 -19.114 1.00 17.16 174 ASN A O 1
ATOM 732 N N . ALA A 1 98 ? 14.859 6.724 -17.660 1.00 15.77 175 ALA A N 1
ATOM 733 C CA . ALA A 1 98 ? 13.572 7.298 -17.274 1.00 14.57 175 ALA A CA 1
ATOM 734 C C . ALA A 1 98 ? 13.745 8.492 -16.331 1.00 13.31 175 ALA A C 1
ATOM 735 O O . ALA A 1 98 ? 14.800 8.697 -15.720 1.00 13.96 175 ALA A O 1
ATOM 737 N N . ASN A 1 99 ? 12.677 9.287 -16.228 1.00 13.92 176 ASN A N 1
ATOM 738 C CA . ASN A 1 99 ? 12.558 10.287 -15.170 1.00 13.55 176 ASN A CA 1
ATOM 739 C C . ASN A 1 99 ? 12.289 9.558 -13.856 1.00 12.99 176 ASN A C 1
ATOM 740 O O . ASN A 1 99 ? 11.368 8.741 -13.784 1.00 13.95 176 ASN A O 1
ATOM 745 N N . MET A 1 100 ? 13.080 9.855 -12.817 1.00 13.08 177 MET A N 1
ATOM 746 C CA . MET A 1 100 ? 13.092 9.085 -11.568 1.00 12.38 177 MET A CA 1
ATOM 747 C C . MET A 1 100 ? 12.514 9.890 -10.404 1.00 12.14 177 MET A C 1
ATOM 748 O O . MET A 1 100 ? 12.950 11.018 -10.153 1.00 13.60 177 MET A O 1
ATOM 753 N N . VAL A 1 101 ? 11.570 9.292 -9.667 1.00 11.74 178 VAL A N 1
ATOM 754 C CA . VAL A 1 101 ? 10.939 9.926 -8.506 1.00 11.60 178 VAL A CA 1
ATOM 755 C C . VAL A 1 101 ? 10.909 8.944 -7.330 1.00 10.85 178 VAL A C 1
ATOM 756 O O . VAL A 1 101 ? 10.376 7.837 -7.457 1.00 12.52 178 VAL A O 1
ATOM 760 N N . PHE A 1 102 ? 11.442 9.368 -6.176 1.00 11.35 179 PHE A N 1
ATOM 761 C CA . PHE A 1 102 ? 11.365 8.617 -4.919 1.00 10.94 179 PHE A CA 1
ATOM 762 C C . PHE A 1 102 ? 10.455 9.397 -3.969 1.00 10.46 179 PHE A C 1
ATOM 763 O O . PHE A 1 102 ? 10.742 10.559 -3.655 1.00 12.12 179 PHE A O 1
ATOM 771 N N . ILE A 1 103 ? 9.367 8.772 -3.520 1.00 10.55 180 ILE A N 1
ATOM 772 C CA . ILE A 1 103 ? 8.407 9.412 -2.623 1.00 9.77 180 ILE A CA 1
ATOM 773 C C . ILE A 1 103 ? 8.595 8.832 -1.216 1.00 9.77 180 ILE A C 1
ATOM 774 O O . ILE A 1 103 ? 8.211 7.679 -0.963 1.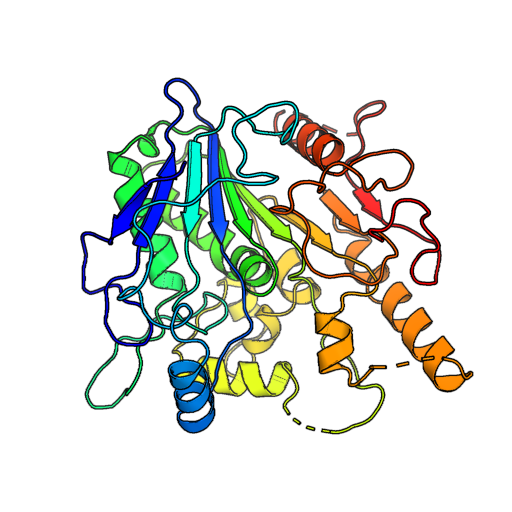00 11.17 180 ILE A O 1
ATOM 779 N N . PRO A 1 104 ? 9.149 9.595 -0.266 1.00 10.82 181 PRO A N 1
ATOM 780 C CA . PRO A 1 104 ? 9.350 9.054 1.094 1.00 11.25 181 PRO A CA 1
ATOM 781 C C . PRO A 1 104 ? 8.036 8.706 1.784 1.00 11.11 181 PRO A C 1
ATOM 782 O O . PRO A 1 104 ? 7.033 9.407 1.638 1.00 11.50 181 PRO A O 1
ATOM 786 N N . TYR A 1 105 ? 8.067 7.613 2.563 1.00 10.31 182 TYR A N 1
ATOM 787 C CA . TYR A 1 105 ? 6.929 7.147 3.356 1.00 10.39 182 TYR A CA 1
ATOM 788 C C . TYR A 1 105 ? 6.975 7.855 4.710 1.00 10.77 182 TYR A C 1
ATOM 789 O O . TYR A 1 105 ? 7.825 7.540 5.549 1.00 12.46 182 TYR A O 1
ATOM 798 N N . CYS A 1 106 ? 6.072 8.820 4.926 1.00 11.60 183 CYS A N 1
ATOM 799 C CA . CYS A 1 106 ? 6.021 9.564 6.186 1.00 11.45 183 CYS A CA 1
ATOM 800 C C . CYS A 1 106 ? 4.611 9.660 6.772 1.00 11.22 183 CYS A C 1
ATOM 801 O O . CYS A 1 106 ? 4.352 10.532 7.624 1.00 11.77 183 CYS A O 1
ATOM 804 N N . SER A 1 107 ? 3.714 8.744 6.381 1.00 11.17 184 SER A N 1
ATOM 805 C CA . SER A 1 107 ? 2.323 8.744 6.808 1.00 10.66 184 SER A CA 1
ATOM 806 C C . SER A 1 107 ? 1.903 7.506 7.610 1.00 10.69 184 SER A C 1
ATOM 807 O O . SER A 1 107 ? 0.801 7.513 8.172 1.00 11.63 184 SER A O 1
ATOM 810 N N . SER A 1 108 ? 2.716 6.438 7.647 1.00 10.88 185 SER A N 1
ATOM 811 C CA . SER A 1 108 ? 2.536 5.320 8.591 1.00 11.49 185 SER A CA 1
ATOM 812 C C . SER A 1 108 ? 1.200 4.590 8.419 1.00 10.67 185 SER A C 1
ATOM 813 O O . SER A 1 108 ? 0.720 3.941 9.360 1.00 12.28 185 SER A O 1
ATOM 816 N N . ASP A 1 109 ? 0.621 4.648 7.207 1.00 10.81 186 ASP A N 1
ATOM 817 C CA . ASP A 1 109 ? -0.751 4.228 6.936 1.00 11.37 186 ASP A CA 1
ATOM 818 C C . ASP A 1 109 ? -0.864 3.310 5.719 1.00 10.01 186 ASP A C 1
ATOM 819 O O . ASP A 1 109 ? -1.955 3.193 5.147 1.00 11.01 186 ASP A O 1
ATOM 824 N N . VAL A 1 110 ? 0.228 2.659 5.310 1.00 10.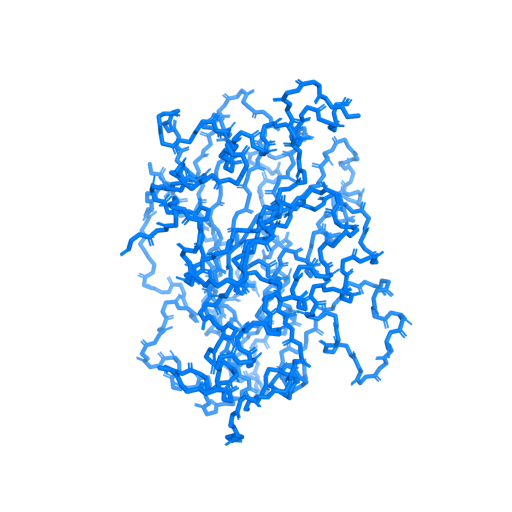05 187 VAL A N 1
ATOM 825 C CA . VAL A 1 110 ? 0.251 1.812 4.112 1.00 10.07 187 VAL A CA 1
ATOM 826 C C . VAL A 1 110 ? -0.244 2.593 2.889 1.00 10.03 187 VAL A C 1
ATOM 827 O O . VAL A 1 110 ? -0.804 2.017 1.946 1.00 11.34 187 VAL A O 1
ATOM 831 N N . TRP A 1 111 ? -0.011 3.915 2.881 1.00 10.57 188 TRP A N 1
ATOM 832 C CA . TRP A 1 111 ? -0.374 4.783 1.749 1.00 10.77 188 TRP A CA 1
ATOM 833 C C . TRP A 1 111 ? -1.892 4.889 1.531 1.00 11.23 188 TRP A C 1
ATOM 834 O O . TRP A 1 111 ? -2.353 5.196 0.424 1.00 11.96 188 TRP A O 1
ATOM 845 N N . SER A 1 112 ? -2.690 4.697 2.592 1.00 11.33 189 SER A N 1
ATOM 846 C CA . SER A 1 112 ? -4.149 4.652 2.482 1.00 11.76 189 SER A CA 1
ATOM 847 C C . SER A 1 112 ? -4.878 5.852 3.079 1.00 11.91 189 SER A C 1
ATOM 848 O O . SER A 1 112 ? -6.083 5.999 2.836 1.00 13.49 189 SER A O 1
ATOM 851 N N . GLY A 1 113 ? -4.200 6.715 3.836 1.00 11.70 190 GLY A N 1
ATOM 852 C CA . GLY A 1 113 ? -4.905 7.668 4.680 1.00 13.31 190 GLY A CA 1
ATOM 853 C C . GLY A 1 113 ? -5.364 8.924 3.961 1.00 14.96 190 GLY A C 1
ATOM 854 O O . GLY A 1 113 ? -4.786 9.364 2.967 1.00 14.14 190 GLY A O 1
ATOM 855 N N . ALA A 1 114 ? -6.412 9.528 4.519 1.00 17.33 191 ALA A N 1
ATOM 856 C CA . ALA A 1 114 ? -6.911 10.826 4.074 1.00 18.75 191 ALA A CA 1
ATOM 857 C C . ALA A 1 114 ? -7.459 11.625 5.260 1.00 20.61 191 ALA A C 1
ATOM 858 O O . ALA A 1 114 ? -8.615 12.050 5.282 1.00 23.28 191 ALA A O 1
ATOM 860 N N A SER A 1 115 ? -6.613 11.866 6.265 0.50 20.94 192 SER A N 1
ATOM 861 N N B SER A 1 115 ? -6.624 11.852 6.275 0.50 21.21 192 SER A N 1
ATOM 862 C CA A SER A 1 115 ? -7.018 12.564 7.482 0.50 20.57 192 SER A CA 1
ATOM 863 C CA B SER A 1 115 ? -7.042 12.584 7.468 0.50 21.12 192 SER A CA 1
ATOM 864 C C A SER A 1 115 ? -5.947 13.569 7.885 0.50 21.51 192 SER A C 1
ATOM 865 C C B SER A 1 115 ? -5.958 13.570 7.877 0.50 21.78 192 SER A C 1
ATOM 866 O O A SER A 1 115 ? -4.764 13.224 7.947 0.50 21.63 192 SER A O 1
ATOM 867 O O B SER A 1 115 ? -4.779 13.210 7.942 0.50 21.84 192 SER A O 1
ATOM 872 N N . SER A 1 116 ? -6.362 14.801 8.174 1.00 23.05 193 SER A N 1
ATOM 873 C CA . SER A 1 116 ? -5.440 15.852 8.584 1.00 24.88 193 SER A CA 1
ATOM 874 C C . SER A 1 116 ? -5.315 15.903 10.105 1.00 27.32 193 SER A C 1
ATOM 875 O O . SER A 1 116 ? -6.209 15.484 10.843 1.00 27.58 193 SER A O 1
ATOM 878 N N . LYS A 1 117 ? -4.186 16.439 10.566 1.00 30.01 194 LYS A N 1
ATOM 879 C CA . LYS A 1 117 ? -3.994 16.682 11.991 1.00 35.00 194 LYS A CA 1
ATOM 880 C C . LYS A 1 117 ? -4.926 17.799 12.447 1.00 38.17 194 LYS A C 1
ATOM 881 O O . LYS A 1 117 ? -5.181 18.753 11.707 1.00 37.53 194 LYS A O 1
ATOM 887 N N . SER A 1 118 ? -5.452 17.671 13.663 1.00 40.93 195 SER A N 1
ATOM 888 C CA . SER A 1 118 ? -6.417 18.636 14.183 1.00 43.64 195 SER A CA 1
ATOM 889 C C . SER A 1 118 ? -6.472 18.507 15.702 1.00 45.59 195 SER A C 1
ATOM 890 O O . SER A 1 118 ? -5.655 17.814 16.317 1.00 47.17 195 SER A O 1
ATOM 893 N N . GLU A 1 119 ? -7.445 19.189 16.312 1.00 48.73 196 GLU A N 1
ATOM 894 C CA . GLU A 1 119 ? -7.637 19.084 17.754 1.00 50.24 196 GLU A CA 1
ATOM 895 C C . GLU A 1 119 ? -8.061 17.681 18.159 1.00 46.75 196 GLU A C 1
ATOM 896 O O . GLU A 1 119 ? -7.722 17.220 19.255 1.00 48.99 196 GLU A O 1
ATOM 902 N N . LYS A 1 120 ? -8.813 16.995 17.303 1.00 40.49 197 LYS A N 1
ATOM 903 C CA . LYS A 1 120 ? -9.218 15.626 17.568 1.00 35.76 197 LYS A CA 1
ATOM 904 C C . LYS A 1 120 ? -8.165 14.604 17.162 1.00 29.86 197 LYS A C 1
ATOM 905 O O . LYS A 1 120 ? -8.277 13.443 17.568 1.00 28.71 197 LYS A O 1
ATOM 907 N N . ASN A 1 121 ? -7.152 15.004 16.383 1.00 26.47 198 ASN A N 1
ATOM 908 C CA . ASN A 1 121 ? -6.163 14.086 15.816 1.00 23.78 198 ASN A CA 1
ATOM 909 C C . ASN A 1 121 ? -4.754 14.571 16.141 1.00 21.96 198 ASN A C 1
ATOM 910 O O . ASN A 1 121 ? -4.319 15.604 15.621 1.00 21.92 198 ASN A O 1
ATOM 915 N N . GLU A 1 122 ? -4.019 13.796 16.948 1.00 20.74 199 GLU A N 1
ATOM 916 C CA . GLU A 1 122 ? -2.617 14.115 17.221 1.00 19.82 199 GLU A CA 1
ATOM 917 C C . GLU A 1 122 ? -1.758 14.050 15.960 1.00 18.98 199 GLU A C 1
ATOM 918 O O . GLU A 1 122 ? -0.812 14.835 15.816 1.00 20.66 199 GLU A O 1
ATOM 924 N N . TYR A 1 123 ? -2.061 13.126 15.043 1.00 16.83 200 TYR A N 1
ATOM 925 C CA . TYR A 1 123 ? -1.275 12.915 13.833 1.00 15.00 200 TYR A CA 1
ATOM 926 C C . TYR A 1 123 ? -2.161 13.030 12.598 1.00 15.97 200 TYR A C 1
ATOM 927 O O . TYR A 1 123 ? -3.376 12.829 12.658 1.00 17.70 200 TYR A O 1
ATOM 936 N N . ALA A 1 124 ? -1.527 13.364 11.468 1.00 15.16 201 ALA A N 1
ATOM 937 C CA . ALA A 1 124 ? -2.157 13.348 10.153 1.00 14.35 201 ALA A CA 1
ATOM 938 C C . ALA A 1 124 ? -1.793 12.047 9.451 1.00 14.30 201 ALA A C 1
ATOM 939 O O . ALA A 1 124 ? -0.645 11.600 9.520 1.00 16.07 201 ALA A O 1
ATOM 941 N N . PHE A 1 125 ? -2.765 11.444 8.760 1.00 13.90 202 PHE A N 1
ATOM 942 C CA . PHE A 1 125 ? -2.526 10.236 7.962 1.00 13.25 202 PHE A CA 1
ATOM 943 C C . PHE A 1 125 ? -3.005 10.521 6.541 1.00 13.66 202 PHE A C 1
ATOM 944 O O . PHE A 1 125 ? -4.198 10.404 6.247 1.00 13.88 202 PHE A O 1
ATOM 952 N N . MET A 1 126 ? -2.072 10.913 5.663 1.00 12.64 203 MET A N 1
ATOM 953 C CA . MET A 1 126 ? -2.429 11.464 4.355 1.00 13.13 203 MET A CA 1
ATOM 954 C C . MET A 1 126 ? -1.799 10.727 3.169 1.00 12.67 203 MET A C 1
ATOM 955 O O . MET A 1 126 ? -1.679 11.314 2.085 1.00 12.92 203 MET A O 1
ATOM 960 N N . GLY A 1 127 ? -1.422 9.450 3.331 1.00 11.09 204 GLY A N 1
ATOM 961 C CA . GLY A 1 127 ? -0.711 8.739 2.267 1.00 11.43 204 GLY A CA 1
ATOM 962 C C . GLY A 1 127 ? -1.378 8.778 0.897 1.00 11.43 204 GLY A C 1
ATOM 963 O O . GLY A 1 127 ? -0.707 8.972 -0.123 1.00 12.23 204 GLY A O 1
ATOM 964 N N . ALA A 1 128 ? -2.698 8.562 0.842 1.00 12.33 205 ALA A N 1
ATOM 965 C CA . ALA A 1 128 ? -3.378 8.566 -0.455 1.00 13.12 205 ALA A CA 1
ATOM 966 C C . ALA A 1 128 ? -3.394 9.959 -1.078 1.00 13.04 205 ALA A C 1
ATOM 967 O O . ALA A 1 128 ? -3.328 10.095 -2.311 1.00 14.74 205 ALA A O 1
ATOM 969 N N . LEU A 1 129 ? -3.476 10.998 -0.248 1.00 13.03 206 LEU A N 1
ATOM 970 C CA . LEU A 1 129 ? -3.440 12.374 -0.736 1.00 12.40 206 LEU A CA 1
ATOM 971 C C . LEU A 1 129 ? -2.028 12.814 -1.125 1.00 12.59 206 LEU A C 1
ATOM 972 O O . LEU A 1 129 ? -1.871 13.639 -2.037 1.00 15.25 206 LEU A O 1
ATOM 977 N N . ILE A 1 130 ? -1.000 12.280 -0.458 1.00 12.26 207 ILE A N 1
ATOM 978 C CA . ILE A 1 130 ? 0.385 12.579 -0.833 1.00 11.75 207 ILE A CA 1
ATOM 979 C C . ILE A 1 130 ? 0.654 12.136 -2.265 1.00 11.82 207 ILE A C 1
ATOM 980 O O . ILE A 1 130 ? 1.205 12.891 -3.079 1.00 13.49 207 ILE A O 1
ATOM 985 N N . ILE A 1 131 ? 0.234 10.915 -2.608 1.00 11.76 208 ILE A N 1
ATOM 986 C CA . ILE A 1 131 ? 0.429 10.415 -3.971 1.00 12.21 208 ILE A CA 1
ATOM 987 C C . ILE A 1 131 ? -0.272 11.323 -4.984 1.00 13.18 208 ILE A C 1
ATOM 988 O O . ILE A 1 131 ? 0.311 11.723 -6.004 1.00 14.40 208 ILE A O 1
ATOM 993 N N . GLN A 1 132 ? -1.526 11.689 -4.703 1.00 13.67 209 GLN A N 1
ATOM 994 C CA . GLN A 1 132 ? -2.280 12.533 -5.628 1.00 15.57 209 GLN A CA 1
ATOM 995 C C . GLN A 1 132 ? -1.619 13.899 -5.816 1.00 13.79 209 GLN A C 1
ATOM 996 O O . GLN A 1 132 ? -1.590 14.435 -6.937 1.00 14.12 209 GLN A O 1
ATOM 1002 N N . GLU A 1 133 ? -1.069 14.474 -4.737 1.00 14.41 210 GLU A N 1
ATOM 1003 C CA . GLU A 1 133 ? -0.466 15.805 -4.828 1.00 14.81 210 GLU A CA 1
ATOM 1004 C C . GLU A 1 133 ? 0.882 15.764 -5.544 1.00 13.94 210 GLU A C 1
ATOM 1005 O O . GLU A 1 133 ? 1.224 16.699 -6.282 1.00 15.03 210 GLU A O 1
ATOM 1011 N N . VAL A 1 134 ? 1.670 14.700 -5.331 1.00 13.22 211 VAL A N 1
ATOM 1012 C CA . VAL A 1 134 ? 2.913 14.535 -6.088 1.00 13.04 211 VAL A CA 1
ATOM 1013 C C . VAL A 1 134 ? 2.619 14.496 -7.586 1.00 13.46 211 VAL A C 1
ATOM 1014 O O . VAL A 1 134 ? 3.246 15.208 -8.384 1.00 13.74 211 VAL A O 1
ATOM 1018 N N . VAL A 1 135 ? 1.636 13.685 -7.984 1.00 13.74 212 VAL A N 1
ATOM 1019 C CA . VAL A 1 135 ? 1.273 13.578 -9.400 1.00 14.45 212 VAL A CA 1
ATOM 1020 C C . VAL A 1 135 ? 0.860 14.941 -9.961 1.00 15.02 212 VAL A C 1
ATOM 1021 O O . VAL A 1 135 ? 1.297 15.343 -11.048 1.00 15.94 212 VAL A O 1
ATOM 1025 N N . ARG A 1 136 ? 0.009 15.668 -9.227 1.00 16.39 213 ARG A N 1
ATOM 1026 C CA . ARG A 1 136 ? -0.447 16.986 -9.666 1.00 18.26 213 ARG A CA 1
ATOM 1027 C C . ARG A 1 136 ? 0.727 17.929 -9.904 1.00 16.95 213 ARG A C 1
ATOM 1028 O O . ARG A 1 136 ? 0.785 18.627 -10.927 1.00 17.73 213 ARG A O 1
ATOM 1036 N N . GLU A 1 137 ? 1.659 17.987 -8.948 1.00 16.48 214 GLU A N 1
ATOM 1037 C CA . GLU A 1 137 ? 2.764 18.936 -9.057 1.00 16.61 214 GLU A CA 1
ATOM 1038 C C . GLU A 1 137 ? 3.761 18.528 -10.140 1.00 17.08 214 GLU A C 1
ATOM 1039 O O . GLU A 1 137 ? 4.381 19.398 -10.761 1.00 20.02 214 GLU A O 1
ATOM 1045 N N . LEU A 1 138 ? 3.902 17.224 -10.417 1.00 15.66 215 LEU A N 1
ATOM 1046 C CA . LEU A 1 138 ? 4.807 16.795 -11.483 1.00 15.96 215 LEU A CA 1
ATOM 1047 C C . LEU A 1 138 ? 4.272 17.129 -12.873 1.00 16.49 215 LEU A C 1
ATOM 1048 O O . LEU A 1 138 ? 5.057 17.280 -13.814 1.00 17.34 215 LEU A O 1
ATOM 1053 N N . LEU A 1 139 ? 2.949 17.240 -13.029 1.00 17.55 216 LEU A N 1
ATOM 1054 C CA . LEU A 1 139 ? 2.390 17.531 -14.348 1.00 20.08 216 LEU A CA 1
ATOM 1055 C C . LEU A 1 139 ? 2.926 18.841 -14.921 1.00 23.88 216 LEU A C 1
ATOM 1056 O O . LEU A 1 139 ? 3.056 18.974 -16.147 1.00 27.49 216 LEU A O 1
ATOM 1061 N N . GLY A 1 140 ? 3.257 19.810 -14.059 1.00 24.35 217 GLY A N 1
ATOM 1062 C CA . GLY A 1 140 ? 3.870 21.053 -14.495 1.00 26.71 217 GLY A CA 1
ATOM 1063 C C . GLY A 1 140 ? 5.379 21.007 -14.640 1.00 28.16 217 GLY A C 1
ATOM 1064 O O . GLY A 1 140 ? 5.987 22.011 -15.017 1.00 30.75 217 GLY A O 1
ATOM 1065 N N . ARG A 1 141 ? 5.993 19.864 -14.341 1.00 28.04 218 ARG A N 1
ATOM 1066 C CA . ARG A 1 141 ? 7.429 19.662 -14.470 1.00 28.00 218 ARG A CA 1
ATOM 1067 C C . ARG A 1 141 ? 7.784 18.650 -15.551 1.00 27.23 218 ARG A C 1
ATOM 1068 O O . ARG A 1 141 ? 8.916 18.152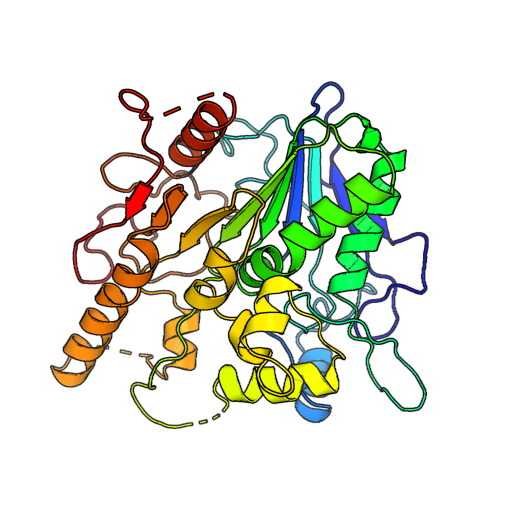 -15.573 1.00 29.30 218 ARG A O 1
ATOM 1076 N N . GLY A 1 142 ? 6.849 18.312 -16.433 1.00 24.27 219 GLY A N 1
ATOM 1077 C CA . GLY A 1 142 ? 7.118 17.421 -17.544 1.00 22.55 219 GLY A CA 1
ATOM 1078 C C . GLY A 1 142 ? 6.234 16.191 -17.616 1.00 20.71 219 GLY A C 1
ATOM 1079 O O . GLY A 1 142 ? 6.159 15.563 -18.683 1.00 20.58 219 GLY A O 1
ATOM 1080 N N . LEU A 1 143 ? 5.564 15.806 -16.524 1.00 18.44 220 LEU A N 1
ATOM 1081 C CA . LEU A 1 143 ? 4.735 14.601 -16.555 1.00 17.02 220 LEU A CA 1
ATOM 1082 C C . LEU A 1 143 ? 3.574 14.731 -17.538 1.00 17.48 220 LEU A C 1
ATOM 1083 O O . LEU A 1 143 ? 3.068 13.712 -18.025 1.00 18.84 220 LEU A O 1
ATOM 1088 N N . SER A 1 144 ? 3.154 15.959 -17.852 1.00 18.88 221 SER A N 1
ATOM 1089 C CA . SER A 1 144 ? 2.078 16.165 -18.817 1.00 19.92 221 SER A CA 1
ATOM 1090 C C . SER A 1 144 ? 2.395 15.563 -20.182 1.00 21.13 221 SER A C 1
ATOM 1091 O O . SER A 1 144 ? 1.471 15.245 -20.941 1.00 22.73 221 SER A O 1
ATOM 1094 N N . GLY A 1 145 ? 3.676 15.411 -20.523 1.00 20.52 222 GLY A N 1
ATOM 1095 C CA . GLY A 1 145 ? 4.065 14.830 -21.791 1.00 21.12 222 GLY A CA 1
ATOM 1096 C C . GLY A 1 145 ? 4.386 13.350 -21.754 1.00 21.11 222 GLY A C 1
ATOM 1097 O O . GLY A 1 145 ? 4.911 12.821 -22.740 1.00 22.34 222 GLY A O 1
ATOM 1098 N N . ALA A 1 146 ? 4.071 12.660 -20.660 1.00 21.03 223 ALA A N 1
ATOM 1099 C CA . ALA A 1 146 ? 4.486 11.274 -20.493 1.00 19.11 223 ALA A CA 1
ATOM 1100 C C . ALA A 1 146 ? 3.690 10.324 -21.385 1.00 19.41 223 ALA A C 1
ATOM 1101 O O . ALA A 1 146 ? 2.532 10.577 -21.737 1.00 20.82 223 ALA A O 1
ATOM 1103 N N . LYS A 1 147 ? 4.336 9.212 -21.743 1.00 18.31 224 LYS A N 1
ATOM 1104 C CA . LYS A 1 147 ? 3.702 8.060 -22.377 1.00 18.68 224 LYS A CA 1
ATOM 1105 C C . LYS A 1 147 ? 3.373 6.945 -21.386 1.00 16.52 224 LYS A C 1
ATOM 1106 O O . LYS A 1 147 ? 2.326 6.303 -21.512 1.00 16.73 224 LYS A O 1
ATOM 1112 N N . VAL A 1 148 ? 4.240 6.694 -20.405 1.00 16.84 225 VAL A N 1
ATOM 1113 C CA . VAL A 1 148 ? 4.001 5.681 -19.376 1.00 14.89 225 VAL A CA 1
ATOM 1114 C C . VAL A 1 148 ? 4.359 6.262 -18.013 1.00 13.98 225 VAL A C 1
ATOM 1115 O O . VAL A 1 148 ? 5.422 6.876 -17.855 1.00 15.53 225 VAL A O 1
ATOM 1119 N N . LEU A 1 149 ? 3.466 6.072 -17.034 1.00 12.63 226 LEU A N 1
ATOM 1120 C CA . LEU A 1 149 ? 3.735 6.347 -15.622 1.00 11.85 226 LEU A CA 1
ATOM 1121 C C . LEU A 1 149 ? 3.693 5.003 -14.895 1.00 11.48 226 LEU A C 1
ATOM 1122 O O . LEU A 1 149 ? 2.623 4.389 -14.782 1.00 11.84 226 LEU A O 1
ATOM 1127 N N . LEU A 1 150 ? 4.855 4.539 -14.421 1.00 11.24 227 LEU A N 1
ATOM 1128 C CA . LEU A 1 150 ? 4.954 3.301 -13.644 1.00 10.73 227 LEU A CA 1
ATOM 1129 C C . LEU A 1 150 ? 4.993 3.651 -12.154 1.00 10.71 227 LEU A C 1
ATOM 1130 O O . LEU A 1 150 ? 5.970 4.250 -11.675 1.00 11.62 227 LEU A O 1
ATOM 1135 N N . LEU A 1 151 ? 3.929 3.285 -11.428 1.00 10.26 228 LEU A N 1
ATOM 1136 C CA . LEU A 1 151 ? 3.859 3.458 -9.975 1.00 10.09 228 LEU A CA 1
ATOM 1137 C C . LEU A 1 151 ? 4.407 2.179 -9.338 1.00 9.80 228 LEU A C 1
ATOM 1138 O O . LEU A 1 151 ? 3.792 1.109 -9.449 1.00 10.01 228 LEU A O 1
ATOM 1143 N N . ALA A 1 152 ? 5.584 2.275 -8.720 1.00 10.41 229 ALA A N 1
ATOM 1144 C CA . ALA A 1 152 ? 6.279 1.132 -8.130 1.00 9.81 229 ALA A CA 1
ATOM 1145 C C . ALA A 1 152 ? 6.405 1.344 -6.622 1.00 9.56 229 ALA A C 1
ATOM 1146 O O . ALA A 1 152 ? 6.214 2.455 -6.122 1.00 10.01 229 ALA A O 1
ATOM 1148 N N . GLY A 1 153 ? 6.749 0.286 -5.884 1.00 10.14 230 GLY A N 1
ATOM 1149 C CA . GLY A 1 153 ? 6.929 0.419 -4.436 1.00 10.42 230 GLY A CA 1
ATOM 1150 C C . GLY A 1 153 ? 7.353 -0.903 -3.825 1.00 9.94 230 GLY A C 1
ATOM 1151 O O . GLY A 1 153 ? 7.105 -1.976 -4.387 1.00 10.33 230 GLY A O 1
ATOM 1152 N N . SER A 1 154 ? 7.980 -0.805 -2.638 1.00 9.73 231 SER A N 1
ATOM 1153 C CA . SER A 1 154 ? 8.490 -1.976 -1.919 1.00 9.47 231 SER A CA 1
ATOM 1154 C C . SER A 1 154 ? 7.892 -2.074 -0.516 1.00 9.40 231 SER A C 1
ATOM 1155 O O . SER A 1 154 ? 7.761 -1.067 0.189 1.00 10.90 231 SER A O 1
ATOM 1158 N N . SER A 1 155 ? 7.569 -3.309 -0.110 1.00 10.44 232 SER A N 1
ATOM 1159 C CA A SER A 1 155 ? 7.052 -3.638 1.227 0.35 12.10 232 SER A CA 1
ATOM 1160 C CA B SER A 1 155 ? 7.063 -3.629 1.241 0.65 11.70 232 SER A CA 1
ATOM 1161 C C . SER A 1 155 ? 5.715 -2.923 1.446 1.00 10.87 232 SER A C 1
ATOM 1162 O O . SER A 1 155 ? 4.797 -3.130 0.644 1.00 11.29 232 SER A O 1
ATOM 1167 N N . ALA A 1 156 ? 5.553 -2.110 2.504 1.00 10.43 233 ALA A N 1
ATOM 1168 C CA . ALA A 1 156 ? 4.306 -1.349 2.640 1.00 9.94 233 ALA A CA 1
ATOM 1169 C C . ALA A 1 156 ? 4.046 -0.473 1.411 1.00 9.76 233 ALA A C 1
ATOM 1170 O O . ALA A 1 156 ? 2.884 -0.202 1.077 1.00 10.82 233 ALA A O 1
ATOM 1172 N N . GLY A 1 157 ? 5.113 -0.042 0.724 1.00 10.24 234 GLY A N 1
ATOM 1173 C CA . GLY A 1 157 ? 4.956 0.676 -0.536 1.00 10.44 234 GLY A CA 1
ATOM 1174 C C . GLY A 1 157 ? 4.425 -0.181 -1.676 1.00 8.96 234 GLY A C 1
ATOM 1175 O O . GLY A 1 157 ? 3.723 0.325 -2.564 1.00 9.90 234 GLY A O 1
ATOM 1176 N N . GLY A 1 158 ? 4.771 -1.475 -1.696 1.00 9.26 235 GLY A N 1
ATOM 1177 C CA . GLY A 1 158 ? 4.178 -2.382 -2.675 1.00 9.58 235 GLY A CA 1
ATOM 1178 C C . GLY A 1 158 ? 2.683 -2.566 -2.479 1.00 9.30 235 GLY A C 1
ATOM 1179 O O . GLY A 1 158 ? 1.916 -2.584 -3.453 1.00 10.33 235 GLY A O 1
ATOM 1180 N N . THR A 1 159 ? 2.245 -2.733 -1.222 1.00 8.96 236 THR A N 1
ATOM 1181 C CA . THR A 1 159 ? 0.813 -2.724 -0.945 1.00 8.98 236 THR A CA 1
ATOM 1182 C C . THR A 1 159 ? 0.202 -1.375 -1.345 1.00 9.12 236 THR A C 1
ATOM 1183 O O . THR A 1 159 ? -0.906 -1.316 -1.897 1.00 10.05 236 THR A O 1
ATOM 1187 N N . GLY A 1 160 ? 0.937 -0.286 -1.103 1.00 9.35 237 GLY A N 1
ATOM 1188 C CA . GLY A 1 160 ? 0.481 1.031 -1.539 1.00 10.11 237 GLY A CA 1
ATOM 1189 C C . GLY A 1 160 ? 0.204 1.134 -3.036 1.00 9.24 237 GLY A C 1
ATOM 1190 O O . GLY A 1 160 ? -0.724 1.843 -3.448 1.00 10.08 237 GLY A O 1
ATOM 1191 N N . VAL A 1 161 ? 1.026 0.468 -3.870 1.00 9.25 238 VAL A N 1
ATOM 1192 C CA . VAL A 1 161 ? 0.765 0.428 -5.314 1.00 9.46 238 VAL A CA 1
ATOM 1193 C C . VAL A 1 161 ? -0.602 -0.192 -5.585 1.00 9.59 238 VAL A C 1
ATOM 1194 O O . VAL A 1 161 ? -1.409 0.346 -6.356 1.00 10.69 238 VAL A O 1
ATOM 1198 N N . LEU A 1 162 ? -0.878 -1.344 -4.960 1.00 10.71 239 LEU A N 1
ATOM 1199 C CA . LEU A 1 162 ? -2.157 -2.022 -5.188 1.00 10.68 239 LEU A CA 1
ATOM 1200 C C . LEU A 1 162 ? -3.339 -1.147 -4.775 1.00 10.61 239 LEU A C 1
ATOM 1201 O O . LEU A 1 162 ? -4.397 -1.169 -5.424 1.00 12.72 239 LEU A O 1
ATOM 1206 N N . LEU A 1 163 ? -3.181 -0.375 -3.689 1.00 10.01 240 LEU A N 1
ATOM 1207 C CA . LEU A 1 163 ? -4.257 0.480 -3.193 1.00 11.06 240 LEU A CA 1
ATOM 1208 C C . LEU A 1 163 ? -4.452 1.748 -4.021 1.00 12.04 240 LEU A C 1
ATOM 1209 O O . LEU A 1 163 ? -5.545 2.325 -3.987 1.00 14.38 240 LEU A O 1
ATOM 1214 N N . ASN A 1 164 ? -3.436 2.199 -4.767 1.00 10.46 241 ASN A N 1
ATOM 1215 C CA . ASN A 1 164 ? -3.477 3.526 -5.377 1.00 11.03 241 ASN A CA 1
ATOM 1216 C C . ASN A 1 164 ? -3.349 3.586 -6.900 1.00 11.36 241 ASN A C 1
ATOM 1217 O O . ASN A 1 164 ? -3.640 4.645 -7.468 1.00 11.87 241 ASN A O 1
ATOM 1222 N N . VAL A 1 165 ? -2.923 2.515 -7.576 1.00 11.34 242 VAL A N 1
ATOM 1223 C CA . VAL A 1 165 ? -2.642 2.620 -9.012 1.00 11.06 242 VAL A CA 1
ATOM 1224 C C . VAL A 1 165 ? -3.888 3.026 -9.809 1.00 11.23 242 VAL A C 1
ATOM 1225 O O . VAL A 1 165 ? -3.809 3.875 -10.710 1.00 11.60 242 VAL A O 1
ATOM 1229 N N . ASP A 1 166 ? -5.054 2.444 -9.501 1.00 11.62 243 ASP A N 1
ATOM 1230 C CA . ASP A 1 166 ? -6.264 2.807 -10.249 1.00 12.71 243 ASP A CA 1
ATOM 1231 C C . ASP A 1 166 ? -6.743 4.229 -9.930 1.00 13.13 243 ASP A C 1
ATOM 1232 O O . ASP A 1 166 ? -7.378 4.874 -10.779 1.00 14.02 243 ASP A O 1
ATOM 1237 N N . ARG A 1 167 ? -6.459 4.738 -8.727 1.00 13.13 244 ARG A N 1
ATOM 1238 C CA . ARG A 1 167 ? -6.830 6.121 -8.426 1.00 14.55 244 ARG A CA 1
ATOM 1239 C C . ARG A 1 167 ? -5.964 7.123 -9.192 1.00 13.63 244 ARG A C 1
ATOM 1240 O O . ARG A 1 167 ? -6.455 8.180 -9.608 1.00 14.85 244 ARG A O 1
ATOM 1248 N N . VAL A 1 168 ? -4.667 6.828 -9.361 1.00 13.46 245 VAL A N 1
ATOM 1249 C CA . VAL A 1 168 ? -3.814 7.673 -10.200 1.00 12.47 245 VAL A CA 1
ATOM 1250 C C . VAL A 1 168 ? -4.326 7.681 -11.636 1.00 12.62 245 VAL A C 1
ATOM 1251 O O . VAL A 1 168 ? -4.405 8.737 -12.282 1.00 13.83 245 VAL A O 1
ATOM 1255 N N . ALA A 1 169 ? -4.695 6.505 -12.155 1.00 12.57 246 ALA A N 1
ATOM 1256 C CA . ALA A 1 169 ? -5.255 6.430 -13.504 1.00 15.14 246 ALA A CA 1
ATOM 1257 C C . ALA A 1 169 ? -6.512 7.287 -13.636 1.00 15.46 246 ALA A C 1
ATOM 1258 O O . ALA A 1 169 ? -6.677 8.018 -14.623 1.00 15.99 246 ALA A O 1
ATOM 1260 N N . GLU A 1 170 ? -7.408 7.218 -12.647 1.00 15.77 247 GLU A N 1
ATOM 1261 C CA . GLU A 1 170 ? -8.634 8.016 -12.683 1.00 16.20 247 GLU A CA 1
ATOM 1262 C C . GLU A 1 170 ? -8.338 9.513 -12.567 1.00 15.52 247 GLU A C 1
ATOM 1263 O O . GLU A 1 170 ? -8.994 10.335 -13.224 1.00 17.05 247 GLU A O 1
ATOM 1269 N N . GLN A 1 171 ? -7.354 9.881 -11.739 1.00 15.72 248 GLN A N 1
ATOM 1270 C CA . GLN A 1 171 ? -6.981 11.283 -11.565 1.00 16.89 248 GLN A CA 1
ATOM 1271 C C . GLN A 1 171 ? -6.516 11.890 -12.885 1.00 16.27 248 GLN A C 1
ATOM 1272 O O . GLN A 1 171 ? -6.940 12.990 -13.270 1.00 16.61 248 GLN A O 1
ATOM 1278 N N . LEU A 1 172 ? -5.640 11.178 -13.596 1.00 16.22 249 LEU A N 1
ATOM 1279 C CA . LEU A 1 172 ? -5.119 11.690 -14.859 1.00 15.34 249 LEU A CA 1
ATOM 1280 C C . LEU A 1 172 ? -6.213 11.789 -15.919 1.00 16.36 249 LEU A C 1
ATOM 1281 O O . LEU A 1 172 ? -6.232 12.744 -16.710 1.00 17.89 249 LEU A O 1
ATOM 1286 N N . GLU A 1 173 ? -7.142 10.829 -15.943 1.00 18.49 250 GLU A N 1
ATOM 1287 C CA . GLU A 1 173 ? -8.263 10.909 -16.876 1.00 21.86 250 GLU A CA 1
ATOM 1288 C C . GLU A 1 173 ? -9.115 12.144 -16.604 1.00 21.78 250 GLU A C 1
ATOM 1289 O O . GLU A 1 173 ? -9.452 12.895 -17.526 1.00 22.20 250 GLU A O 1
ATOM 1295 N N . LYS A 1 174 ? -9.460 12.379 -15.332 1.00 22.47 251 LYS A N 1
ATOM 1296 C CA . LYS A 1 174 ? -10.322 13.510 -14.994 1.00 23.04 251 LYS A CA 1
ATOM 1297 C C . LYS A 1 174 ? -9.640 14.847 -15.256 1.00 21.67 251 LYS A C 1
ATOM 1298 O O . LYS A 1 174 ? -10.320 15.838 -15.552 1.00 23.59 251 LYS A O 1
ATOM 1304 N N . LEU A 1 175 ? -8.311 14.900 -15.147 1.00 20.69 252 LEU A N 1
ATOM 1305 C CA . LEU A 1 175 ? -7.569 16.129 -15.397 1.00 20.34 252 LEU A CA 1
ATOM 1306 C C . LEU A 1 175 ? -7.346 16.399 -16.881 1.00 20.47 252 LEU A C 1
ATOM 1307 O O . LEU A 1 175 ? -6.860 17.480 -17.230 1.00 22.28 252 LEU A O 1
ATOM 1312 N N . GLY A 1 176 ? -7.693 15.462 -17.756 1.00 19.92 253 GLY A N 1
ATOM 1313 C CA . GLY A 1 176 ? -7.586 15.664 -19.183 1.00 20.03 253 GLY A CA 1
ATOM 1314 C C . GLY A 1 176 ? -6.345 15.099 -19.837 1.00 18.72 253 GLY A C 1
ATOM 1315 O O . GLY A 1 176 ? -5.931 15.613 -20.884 1.00 19.08 253 GLY A O 1
ATOM 1316 N N . TYR A 1 177 ? -5.743 14.057 -19.262 1.00 18.25 254 TYR A N 1
ATOM 1317 C CA . TYR A 1 177 ? -4.530 13.430 -19.786 1.00 17.37 254 TYR A CA 1
ATOM 1318 C C . TYR A 1 177 ? -4.796 11.953 -20.079 1.00 20.86 254 TYR A C 1
ATOM 1319 O O . TYR A 1 177 ? -4.201 11.068 -19.446 1.00 21.28 254 TYR A O 1
ATOM 1328 N N . PRO A 1 178 ? -5.669 11.648 -21.049 1.00 24.52 255 PRO A N 1
ATOM 1329 C CA . PRO A 1 178 ? -6.020 10.240 -21.296 1.00 26.63 255 PRO A CA 1
ATOM 1330 C C . PRO A 1 178 ? -4.934 9.429 -21.996 1.00 27.24 255 PRO A C 1
ATOM 1331 O O . PRO A 1 178 ? -5.062 8.199 -22.057 1.00 30.56 255 PRO A O 1
ATOM 1335 N N . ALA A 1 179 ? -3.877 10.059 -22.512 1.00 24.70 256 ALA A N 1
ATOM 1336 C CA . ALA A 1 179 ? -2.829 9.347 -23.233 1.00 24.28 256 ALA A CA 1
ATOM 1337 C C . ALA A 1 179 ? -1.718 8.807 -22.338 1.00 22.59 256 ALA A C 1
ATOM 1338 O O . ALA A 1 179 ? -0.865 8.053 -22.824 1.00 24.84 256 ALA A O 1
ATOM 1340 N N . ILE A 1 180 ? -1.690 9.161 -21.058 1.00 18.69 257 ILE A N 1
ATOM 1341 C CA . ILE A 1 180 ? -0.673 8.619 -20.159 1.00 16.85 257 ILE A CA 1
ATOM 1342 C C . ILE A 1 180 ? -1.117 7.231 -19.706 1.00 15.80 257 ILE A C 1
ATOM 1343 O O . ILE A 1 180 ? -2.168 7.085 -19.075 1.00 17.34 257 ILE A O 1
ATOM 1348 N N . GLN A 1 181 ? -0.317 6.208 -20.010 1.00 14.62 258 GLN A N 1
ATOM 1349 C CA . GLN A 1 181 ? -0.633 4.841 -19.595 1.00 14.55 258 GLN A CA 1
ATOM 1350 C C . GLN A 1 181 ? -0.092 4.603 -18.186 1.00 13.33 258 GLN A C 1
ATOM 1351 O O . GLN A 1 181 ? 1.129 4.600 -17.980 1.00 14.81 258 GLN A O 1
ATOM 1357 N N . VAL A 1 182 ? -0.997 4.387 -17.222 1.00 12.95 259 VAL A N 1
ATOM 1358 C CA . VAL A 1 182 ? -0.622 4.145 -15.825 1.00 12.67 259 VAL A CA 1
ATOM 1359 C C . VAL A 1 182 ? -0.513 2.641 -15.578 1.00 12.02 259 VAL A C 1
ATOM 1360 O O . VAL A 1 182 ? -1.417 1.875 -15.942 1.00 12.51 259 VAL A O 1
ATOM 1364 N N . ARG A 1 183 ? 0.602 2.218 -14.972 1.00 11.34 260 ARG A N 1
ATOM 1365 C CA . ARG A 1 183 ? 0.880 0.817 -14.667 1.00 11.65 260 ARG A CA 1
ATOM 1366 C C . ARG A 1 183 ? 1.456 0.711 -13.255 1.00 10.27 260 ARG A C 1
ATOM 1367 O O . ARG A 1 183 ? 1.939 1.698 -12.696 1.00 11.32 260 ARG A O 1
ATOM 1375 N N . GLY A 1 184 ? 1.408 -0.495 -12.677 1.00 10.67 261 GLY A N 1
ATOM 1376 C CA . GLY A 1 184 ? 1.902 -0.724 -11.325 1.00 10.59 261 GLY A CA 1
ATOM 1377 C C . GLY A 1 184 ? 2.963 -1.809 -11.235 1.00 9.52 261 GLY A C 1
ATOM 1378 O O . GLY A 1 184 ? 2.933 -2.791 -11.989 1.00 10.78 261 GLY A O 1
ATOM 1379 N N . LEU A 1 185 ? 3.907 -1.631 -10.293 1.00 9.29 262 LEU A N 1
ATOM 1380 C CA . LEU A 1 185 ? 4.931 -2.636 -9.972 1.00 9.55 262 LEU A CA 1
ATOM 1381 C C . LEU A 1 185 ? 4.975 -2.785 -8.448 1.00 10.08 262 LEU A C 1
ATOM 1382 O O . LEU A 1 185 ? 5.512 -1.916 -7.754 1.00 10.27 262 LEU A O 1
ATOM 1387 N N . ALA A 1 186 ? 4.405 -3.881 -7.929 1.00 9.78 263 ALA A N 1
ATOM 1388 C CA . ALA A 1 186 ? 4.278 -4.097 -6.487 1.00 9.52 263 ALA A CA 1
ATOM 1389 C C . ALA A 1 186 ? 5.319 -5.119 -6.022 1.00 9.59 263 ALA A C 1
ATOM 1390 O O . ALA A 1 186 ? 5.222 -6.299 -6.367 1.00 10.73 263 ALA A O 1
ATOM 1392 N N . ASP A 1 187 ? 6.322 -4.660 -5.258 1.00 9.79 264 ASP A N 1
ATOM 1393 C CA . ASP A 1 187 ? 7.436 -5.486 -4.771 1.00 9.58 264 ASP A CA 1
ATOM 1394 C C . ASP A 1 187 ? 7.265 -5.764 -3.272 1.00 9.41 264 ASP A C 1
ATOM 1395 O O . ASP A 1 187 ? 7.208 -4.828 -2.464 1.00 10.51 264 ASP A O 1
ATOM 1400 N N . SER A 1 188 ? 7.200 -7.049 -2.891 1.00 10.11 265 SER A N 1
ATOM 1401 C CA . SER A 1 188 ? 7.203 -7.441 -1.475 1.00 10.63 265 SER A CA 1
ATOM 1402 C C . SER A 1 188 ? 5.997 -6.896 -0.709 1.00 10.98 265 SER A C 1
ATOM 1403 O O . SER A 1 188 ? 6.070 -6.672 0.510 1.00 12.19 265 SER A O 1
ATOM 1406 N N . GLY A 1 189 ? 4.869 -6.714 -1.400 1.00 10.55 266 GLY A N 1
ATOM 1407 C CA . GLY A 1 189 ? 3.655 -6.186 -0.798 1.00 10.76 266 GLY A CA 1
ATOM 1408 C C . GLY A 1 189 ? 2.451 -7.097 -0.941 1.00 10.02 266 GLY A C 1
ATOM 1409 O O . GLY A 1 189 ? 1.315 -6.635 -0.769 1.00 11.38 266 GLY A O 1
ATOM 1410 N N . TRP A 1 190 ? 2.685 -8.386 -1.240 1.00 10.41 267 TRP A N 1
ATOM 1411 C CA . TRP A 1 190 ? 1.644 -9.390 -1.514 1.00 10.32 267 TRP A CA 1
ATOM 1412 C C . TRP A 1 190 ? 1.599 -10.381 -0.343 1.00 10.09 267 TRP A C 1
ATOM 1413 O O . TRP A 1 190 ? 2.344 -11.367 -0.323 1.00 11.28 267 TRP A O 1
ATOM 1424 N N . PHE A 1 191 ? 0.719 -10.112 0.632 1.00 9.69 268 PHE A N 1
ATOM 1425 C CA . PHE A 1 191 ? 0.682 -10.820 1.910 1.00 10.57 268 PHE A CA 1
ATOM 1426 C C . PHE A 1 191 ? -0.515 -11.764 2.008 1.00 11.12 268 PHE A C 1
ATOM 1427 O O . PHE A 1 191 ? -1.523 -11.605 1.314 1.00 11.71 268 PHE A O 1
ATOM 1435 N N . LEU A 1 192 ? -0.389 -12.758 2.891 1.00 11.10 269 LEU A N 1
ATOM 1436 C CA . LEU A 1 192 ? -1.456 -13.714 3.181 1.00 11.39 269 LEU A CA 1
ATOM 1437 C C . LEU A 1 192 ? -2.006 -13.481 4.585 1.00 11.92 269 LEU A C 1
ATOM 1438 O O . LEU A 1 192 ? -1.234 -13.331 5.542 1.00 12.82 269 LEU A O 1
ATOM 1443 N N . ASP A 1 193 ? -3.339 -13.467 4.702 1.00 13.19 270 ASP A N 1
ATOM 1444 C CA . ASP A 1 193 ? -4.034 -13.433 5.994 1.00 13.59 270 ASP A CA 1
ATOM 1445 C C . ASP A 1 193 ? -4.206 -14.850 6.554 1.00 13.97 270 ASP A C 1
ATOM 1446 O O . ASP A 1 193 ? -5.314 -15.352 6.762 1.00 16.23 270 ASP A O 1
ATOM 1451 N N . ASN A 1 194 ? -3.063 -15.490 6.828 1.00 14.25 271 ASN A N 1
ATOM 1452 C CA . ASN A 1 194 ? -3.012 -16.893 7.225 1.00 14.94 271 ASN A CA 1
ATOM 1453 C C . ASN A 1 194 ? -2.936 -17.066 8.749 1.00 16.99 271 ASN A C 1
ATOM 1454 O O . ASN A 1 194 ? -2.869 -16.106 9.518 1.00 19.68 271 ASN A O 1
ATOM 1459 N N . LYS A 1 195 ? -2.958 -18.324 9.191 1.00 18.09 272 LYS A N 1
ATOM 1460 C CA . LYS A 1 195 ? -2.795 -18.645 10.606 1.00 20.21 272 LYS A CA 1
ATOM 1461 C C . LYS A 1 195 ? -1.325 -18.566 11.007 1.00 19.47 272 LYS A C 1
ATOM 1462 O O . LYS A 1 195 ? -0.442 -18.987 10.256 1.00 20.50 272 LYS A O 1
ATOM 1468 N N . GLN A 1 196 ? -1.067 -18.049 12.208 1.00 20.04 273 GLN A N 1
ATOM 1469 C CA . GLN A 1 196 ? 0.298 -17.973 12.716 1.00 20.45 273 GLN A CA 1
ATOM 1470 C C . GLN A 1 196 ? 0.828 -19.367 13.061 1.00 18.54 273 GLN A C 1
ATOM 1471 O O . GLN A 1 196 ? 0.065 -20.293 13.355 1.00 18.80 273 GLN A O 1
ATOM 1477 N N . TYR A 1 197 ? 2.157 -19.513 13.017 1.00 16.60 274 TYR A N 1
ATOM 1478 C CA . TYR A 1 197 ? 2.783 -20.761 13.461 1.00 16.28 274 TYR A CA 1
ATOM 1479 C C . TYR A 1 197 ? 2.627 -20.961 14.972 1.00 17.06 274 TYR A C 1
ATOM 1480 O O . TYR A 1 197 ? 2.346 -22.080 15.428 1.00 17.29 274 TYR A O 1
ATOM 1489 N N . ARG A 1 198 ? 2.807 -19.890 15.760 1.00 18.54 275 ARG A N 1
ATOM 1490 C CA . ARG A 1 198 ? 2.475 -19.850 17.185 1.00 21.73 275 ARG A CA 1
ATOM 1491 C C . ARG A 1 198 ? 1.731 -18.553 17.463 1.00 24.44 275 ARG A C 1
ATOM 1492 O O . ARG A 1 198 ? 2.076 -17.509 16.909 1.00 24.85 275 ARG A O 1
ATOM 1500 N N . HIS A 1 199 ? 0.732 -18.606 18.341 1.00 27.74 276 HIS A N 1
ATOM 1501 C CA . HIS A 1 199 ? -0.113 -17.440 18.570 1.00 33.45 276 HIS A CA 1
ATOM 1502 C C . HIS A 1 199 ? 0.572 -16.432 19.486 1.00 35.07 276 HIS A C 1
ATOM 1503 O O . HIS A 1 199 ? 1.284 -16.803 20.424 1.00 36.63 276 HIS A O 1
ATOM 1510 N N . THR A 1 200 ? 0.365 -15.148 19.195 1.00 34.98 277 THR A N 1
ATOM 1511 C CA . THR A 1 200 ? 0.928 -14.071 20.010 1.00 34.68 277 THR A CA 1
ATOM 1512 C C . THR A 1 200 ? -0.140 -13.068 20.435 1.00 38.52 277 THR A C 1
ATOM 1513 O O . THR A 1 200 ? -1.296 -13.162 20.021 1.00 42.25 277 THR A O 1
ATOM 1517 N N . CYS A 1 208 ? -1.893 -6.563 16.838 1.00 84.08 285 CYS A N 1
ATOM 1518 C CA . CYS A 1 208 ? -1.301 -7.889 16.702 1.00 84.36 285 CYS A CA 1
ATOM 1519 C C . CYS A 1 208 ? -1.216 -8.319 15.238 1.00 70.96 285 CYS A C 1
ATOM 1520 O O . CYS A 1 208 ? -0.335 -7.871 14.505 1.00 70.08 285 CYS A O 1
ATOM 1523 N N . ALA A 1 209 ? -2.133 -9.193 14.823 1.00 58.95 286 ALA A N 1
ATOM 1524 C CA . ALA A 1 209 ? -2.144 -9.679 13.453 1.00 47.68 286 ALA A CA 1
ATOM 1525 C C . ALA A 1 209 ? -2.496 -8.544 12.491 1.00 39.31 286 ALA A C 1
ATOM 1526 O O . ALA A 1 209 ? -3.292 -7.661 12.827 1.00 37.63 286 ALA A O 1
ATOM 1528 N N . PRO A 1 210 ? -1.914 -8.544 11.285 1.00 33.89 287 PRO A N 1
ATOM 1529 C CA . PRO A 1 210 ? -2.175 -7.434 10.351 1.00 30.53 287 PRO A CA 1
ATOM 1530 C C . PRO A 1 210 ? -3.645 -7.211 10.050 1.00 28.25 287 PRO A C 1
ATOM 1531 O O . PRO A 1 210 ? -4.051 -6.058 9.855 1.00 28.01 287 PRO A O 1
ATOM 1535 N N . THR A 1 211 ? -4.458 -8.270 10.001 1.00 26.87 288 THR A N 1
ATOM 1536 C CA . THR A 1 211 ? -5.888 -8.079 9.765 1.00 26.35 288 THR A CA 1
ATOM 1537 C C . THR A 1 211 ? -6.505 -7.190 10.836 1.00 25.81 288 THR A C 1
ATOM 1538 O O . THR A 1 211 ? -7.227 -6.237 10.525 1.00 26.22 288 THR A O 1
ATOM 1542 N N . GLU A 1 212 ? -6.208 -7.473 12.107 1.00 26.30 289 GLU A N 1
ATOM 1543 C CA . GLU A 1 212 ? -6.763 -6.667 13.190 1.00 26.53 289 GLU A CA 1
ATOM 1544 C C . GLU A 1 212 ? -6.140 -5.276 13.234 1.00 23.98 289 GLU A C 1
ATOM 1545 O O . GLU A 1 212 ? -6.840 -4.284 13.478 1.00 23.81 289 GLU A O 1
ATOM 1551 N N . ALA A 1 213 ? -4.829 -5.180 13.010 1.00 23.18 290 ALA A N 1
ATOM 1552 C CA . ALA A 1 213 ? -4.174 -3.874 13.021 1.00 22.21 290 ALA A CA 1
ATOM 1553 C C . ALA A 1 213 ? -4.676 -2.990 11.884 1.00 21.66 290 ALA A C 1
ATOM 1554 O O . ALA A 1 213 ? -4.856 -1.777 12.060 1.00 21.82 290 ALA A O 1
ATOM 1556 N N . ILE A 1 214 ? -4.923 -3.582 10.713 1.00 21.86 291 ILE A N 1
ATOM 1557 C CA . ILE A 1 214 ? -5.430 -2.812 9.579 1.00 20.31 291 ILE A CA 1
ATOM 1558 C C . ILE A 1 214 ? -6.889 -2.413 9.794 1.00 19.55 291 ILE A C 1
ATOM 1559 O O . ILE A 1 214 ? -7.299 -1.303 9.432 1.00 20.56 291 ILE A O 1
ATOM 1564 N N . ARG A 1 215 ? -7.693 -3.298 10.395 1.00 20.33 292 ARG A N 1
ATOM 1565 C CA . ARG A 1 215 ? -9.055 -2.920 10.768 1.00 21.94 292 ARG A CA 1
ATOM 1566 C C . ARG A 1 215 ? -9.045 -1.675 11.644 1.00 21.76 292 ARG A C 1
ATOM 1567 O O . ARG A 1 215 ? -9.753 -0.696 11.369 1.00 22.45 292 ARG A O 1
ATOM 1575 N N . ARG A 1 216 ? -8.224 -1.688 12.698 1.00 22.08 293 ARG A N 1
ATOM 1576 C CA . ARG A 1 216 ? -8.106 -0.522 13.570 1.00 21.60 293 ARG A CA 1
ATOM 1577 C C . ARG A 1 216 ? -7.507 0.667 12.828 1.00 20.61 293 ARG A C 1
ATOM 1578 O O . ARG A 1 216 ? -7.993 1.799 12.965 1.00 20.88 293 ARG A O 1
ATOM 1586 N N . GLY A 1 217 ? -6.463 0.426 12.025 1.00 20.82 294 GLY A N 1
ATOM 1587 C CA . GLY A 1 217 ? -5.801 1.513 11.319 1.00 21.74 294 GLY A CA 1
ATOM 1588 C C . GLY A 1 217 ? -6.726 2.259 10.380 1.00 21.38 294 GLY A C 1
ATOM 1589 O O . GLY A 1 217 ? -6.700 3.491 10.323 1.00 23.32 294 GLY A O 1
ATOM 1590 N N . ILE A 1 218 ? -7.582 1.530 9.660 1.00 22.68 295 ILE A N 1
ATOM 1591 C CA . ILE A 1 218 ? -8.499 2.172 8.722 1.00 22.81 295 ILE A CA 1
ATOM 1592 C C . ILE A 1 218 ? -9.355 3.216 9.426 1.00 22.36 295 ILE A C 1
ATOM 1593 O O . ILE A 1 218 ? -9.558 4.320 8.908 1.00 24.28 295 ILE A O 1
ATOM 1598 N N . ARG A 1 219 ? -9.851 2.899 10.628 1.00 22.14 296 ARG A N 1
ATOM 1599 C CA . ARG A 1 219 ? -10.627 3.880 11.384 1.00 23.77 296 ARG A CA 1
ATOM 1600 C C . ARG A 1 219 ? -9.753 5.037 11.861 1.00 22.70 296 ARG A C 1
ATOM 1601 O O . ARG A 1 219 ? -10.155 6.203 11.774 1.00 23.77 296 ARG A O 1
ATOM 1609 N N . TYR A 1 220 ? -8.554 4.731 12.365 1.00 21.15 297 TYR A N 1
ATOM 1610 C CA . TYR A 1 220 ? -7.665 5.752 12.915 1.00 19.97 297 TYR A CA 1
ATOM 1611 C C . TYR A 1 220 ? -7.126 6.682 11.831 1.00 18.27 297 TYR A C 1
ATOM 1612 O O . TYR A 1 220 ? -6.925 7.879 12.086 1.00 20.27 297 TYR A O 1
ATOM 1621 N N . TRP A 1 221 ? -6.926 6.167 10.615 1.00 17.31 298 TRP A N 1
ATOM 1622 C CA . TRP A 1 221 ? -6.311 6.907 9.519 1.00 16.63 298 TRP A CA 1
ATOM 1623 C C . TRP A 1 221 ? -7.320 7.579 8.597 1.00 17.74 298 TRP A C 1
ATOM 1624 O O . TRP A 1 221 ? -6.914 8.391 7.753 1.00 18.78 298 TRP A O 1
ATOM 1635 N N . ASN A 1 222 ? -8.607 7.254 8.717 1.00 18.77 299 ASN A N 1
ATOM 1636 C CA . ASN A 1 222 ? -9.578 7.519 7.654 1.00 20.85 299 ASN A CA 1
ATOM 1637 C C . ASN A 1 222 ? -9.093 6.925 6.328 1.00 19.95 299 ASN A C 1
ATOM 1638 O O . ASN A 1 222 ? -8.987 7.609 5.306 1.00 21.88 299 ASN A O 1
ATOM 1643 N N . GLY A 1 223 ? -8.788 5.625 6.356 1.00 18.87 300 GLY A N 1
ATOM 1644 C CA . GLY A 1 223 ? -8.157 4.984 5.208 1.00 18.05 300 GLY A CA 1
ATOM 1645 C C . GLY A 1 223 ? -9.141 4.642 4.101 1.00 16.66 300 GLY A C 1
ATOM 1646 O O . GLY A 1 223 ? -10.306 4.322 4.343 1.00 19.90 300 GLY A O 1
ATOM 1647 N N . VAL A 1 224 ? -8.646 4.711 2.859 1.00 14.63 301 VAL A N 1
ATOM 1648 C CA . VAL A 1 224 ? -9.462 4.474 1.670 1.00 15.35 301 VAL A CA 1
ATOM 1649 C C . VAL A 1 224 ? -8.873 3.332 0.849 1.00 14.07 301 VAL A C 1
ATOM 1650 O O . VAL A 1 224 ? -7.655 3.112 0.838 1.00 14.58 301 VAL A O 1
ATOM 1654 N N . VAL A 1 225 ? -9.757 2.610 0.161 1.00 13.61 302 VAL A N 1
ATOM 1655 C CA . VAL A 1 225 ? -9.382 1.450 -0.654 1.00 13.21 302 VAL A CA 1
ATOM 1656 C C . VAL A 1 225 ? -9.971 1.616 -2.048 1.00 13.63 302 VAL A C 1
ATOM 1657 O O . VAL A 1 225 ? -10.870 2.450 -2.261 1.00 15.08 302 VAL A O 1
ATOM 1661 N N . PRO A 1 226 ? -9.510 0.825 -3.032 1.00 13.13 303 PRO A N 1
ATOM 1662 C CA . PRO A 1 226 ? -10.051 0.967 -4.392 1.00 13.59 303 PRO A CA 1
ATOM 1663 C C . PRO A 1 226 ? -11.548 0.667 -4.470 1.00 13.49 303 PRO A C 1
ATOM 1664 O O . PRO A 1 226 ? -12.069 -0.204 -3.770 1.00 13.32 303 PRO A O 1
ATOM 1668 N N . GLU A 1 227 ? -12.234 1.377 -5.377 1.00 15.30 304 GLU A N 1
ATOM 1669 C CA . GLU A 1 227 ? -13.700 1.429 -5.359 1.00 16.87 304 GLU A CA 1
ATOM 1670 C C . GLU A 1 227 ? -14.352 0.065 -5.608 1.00 14.82 304 GLU A C 1
ATOM 1671 O O . GLU A 1 227 ? -15.294 -0.317 -4.905 1.00 14.62 304 GLU A O 1
ATOM 1677 N N . ARG A 1 228 ? -13.902 -0.666 -6.631 1.00 14.42 305 ARG A N 1
ATOM 1678 C CA . ARG A 1 228 ? -14.543 -1.948 -6.931 1.00 14.43 305 ARG A CA 1
ATOM 1679 C C . ARG A 1 228 ? -14.347 -2.948 -5.793 1.00 12.78 305 ARG A C 1
ATOM 1680 O O . ARG A 1 228 ? -15.273 -3.690 -5.436 1.00 14.40 305 ARG A O 1
ATOM 1688 N N . CYS A 1 229 ? -13.152 -2.978 -5.199 1.00 12.98 306 CYS A N 1
ATOM 1689 C CA . CYS A 1 229 ? -12.919 -3.846 -4.046 1.00 12.39 306 CYS A CA 1
ATOM 1690 C C . CYS A 1 229 ? -13.790 -3.431 -2.859 1.00 12.75 306 CYS A C 1
ATOM 1691 O O . CYS A 1 229 ? -14.378 -4.281 -2.178 1.00 12.83 306 CYS A O 1
ATOM 1694 N N . ARG A 1 230 ? -13.910 -2.120 -2.614 1.00 12.68 307 ARG A N 1
ATOM 1695 C CA . ARG A 1 230 ? -14.776 -1.637 -1.540 1.00 14.76 307 ARG A CA 1
ATOM 1696 C C . ARG A 1 230 ? -16.216 -2.096 -1.739 1.00 14.46 307 ARG A C 1
ATOM 1697 O O . ARG A 1 230 ? -16.898 -2.478 -0.776 1.00 15.31 307 ARG A O 1
ATOM 1705 N N . ARG A 1 231 ? -16.698 -2.068 -2.985 1.00 13.81 308 ARG A N 1
ATOM 1706 C CA . ARG A 1 231 ? -18.084 -2.448 -3.258 1.00 14.29 308 ARG A CA 1
ATOM 1707 C C . ARG A 1 231 ? -18.322 -3.942 -3.068 1.00 14.25 308 ARG A C 1
ATOM 1708 O O . ARG A 1 231 ? -19.443 -4.347 -2.738 1.00 16.01 308 ARG A O 1
ATOM 1716 N N . GLN A 1 232 ? -17.287 -4.769 -3.253 1.00 12.91 309 GLN A N 1
ATOM 1717 C CA . GLN A 1 232 ? -17.417 -6.204 -2.997 1.00 13.10 309 GLN A CA 1
ATOM 1718 C C . GLN A 1 232 ? -17.511 -6.508 -1.503 1.00 13.71 309 GLN A C 1
ATOM 1719 O O . GLN A 1 232 ? -18.384 -7.268 -1.066 1.00 14.35 309 GLN A O 1
ATOM 1725 N N . PHE A 1 233 ? -16.599 -5.951 -0.704 1.00 13.70 310 PHE A N 1
ATOM 1726 C CA . PHE A 1 233 ? -16.481 -6.337 0.700 1.00 14.33 310 PHE A CA 1
ATOM 1727 C C . PHE A 1 233 ? -17.385 -5.528 1.630 1.00 14.83 310 PHE A C 1
ATOM 1728 O O . PHE A 1 233 ? -17.816 -6.053 2.668 1.00 15.73 310 PHE A O 1
ATOM 1736 N N . GLN A 1 234 ? -17.680 -4.273 1.271 1.00 16.01 311 GLN A N 1
ATOM 1737 C CA . GLN A 1 234 ? -18.634 -3.397 1.958 1.00 18.68 311 GLN A CA 1
ATOM 1738 C C . GLN A 1 234 ? -18.195 -2.939 3.351 1.00 19.32 311 GLN A C 1
ATOM 1739 O O . GLN A 1 234 ? -17.081 -3.243 3.790 1.00 18.60 311 GLN A O 1
ATOM 1745 N N . GLU A 1 235 ? -19.067 -2.205 4.047 1.00 22.36 312 GLU A N 1
ATOM 1746 C CA . GLU A 1 235 ? -18.662 -1.465 5.238 1.00 24.40 312 GLU A CA 1
ATOM 1747 C C . GLU A 1 235 ? -18.173 -2.397 6.339 1.00 24.24 312 GLU A C 1
ATOM 1748 O O . GLU A 1 235 ? -18.737 -3.471 6.570 1.00 25.09 312 GLU A O 1
ATOM 1750 N N . GLY A 1 236 ? -17.108 -1.973 7.022 1.00 23.39 313 GLY A N 1
ATOM 1751 C CA . GLY A 1 236 ? -16.488 -2.763 8.059 1.00 23.14 313 GLY A CA 1
ATOM 1752 C C . GLY A 1 236 ? -15.547 -3.845 7.577 1.00 21.78 313 GLY A C 1
ATOM 1753 O O . GLY A 1 236 ? -14.861 -4.458 8.407 1.00 24.29 313 GLY A O 1
ATOM 1754 N N . GLU A 1 237 ? -15.483 -4.111 6.269 1.00 18.43 314 GLU A N 1
ATOM 1755 C CA . GLU A 1 237 ? -14.669 -5.204 5.749 1.00 16.40 314 GLU A CA 1
ATOM 1756 C C . GLU A 1 237 ? -13.623 -4.720 4.752 1.00 14.34 314 GLU A C 1
ATOM 1757 O O . GLU A 1 237 ? -13.049 -5.530 4.014 1.00 14.54 314 GLU A O 1
ATOM 1763 N N . GLU A 1 238 ? -13.347 -3.416 4.736 1.00 15.12 315 GLU A N 1
ATOM 1764 C CA . GLU A 1 238 ? -12.387 -2.865 3.784 1.00 15.18 315 GLU A CA 1
ATOM 1765 C C . GLU A 1 238 ? -10.964 -3.361 4.016 1.00 13.25 315 GLU A C 1
ATOM 1766 O O . GLU A 1 238 ? -10.140 -3.270 3.095 1.00 13.62 315 GLU A O 1
ATOM 1772 N N . TRP A 1 239 ? -10.657 -3.883 5.217 1.00 12.90 316 TRP A N 1
ATOM 1773 C CA . TRP A 1 239 ? -9.332 -4.453 5.474 1.00 12.70 316 TRP A CA 1
ATOM 1774 C C . TRP A 1 239 ? -8.963 -5.535 4.461 1.00 12.15 316 TRP A C 1
ATOM 1775 O O . TRP A 1 239 ? -7.774 -5.755 4.197 1.00 12.10 316 TRP A O 1
ATOM 1786 N N . ASN A 1 240 ? -9.963 -6.234 3.906 1.00 11.60 317 ASN A N 1
ATOM 1787 C CA . ASN A 1 240 ? -9.699 -7.294 2.929 1.00 11.60 317 ASN A CA 1
ATOM 1788 C C . ASN A 1 240 ? -8.928 -6.766 1.727 1.00 11.68 317 ASN A C 1
ATOM 1789 O O . ASN A 1 240 ? -8.145 -7.506 1.109 1.00 11.51 317 ASN A O 1
ATOM 1794 N N . CYS A 1 241 ? -9.138 -5.493 1.379 1.00 11.24 318 CYS A N 1
ATOM 1795 C CA . CYS A 1 241 ? -8.532 -4.905 0.187 1.00 11.98 318 CYS A CA 1
ATOM 1796 C C . CYS A 1 241 ? -7.034 -4.629 0.337 1.00 11.61 318 CYS A C 1
ATOM 1797 O O . CYS A 1 241 ? -6.399 -4.250 -0.655 1.00 13.47 318 CYS A O 1
ATOM 1800 N N . PHE A 1 242 ? -6.454 -4.796 1.535 1.00 11.62 319 PHE A N 1
ATOM 1801 C CA . PHE A 1 242 ? -5.009 -4.673 1.746 1.00 11.04 319 PHE A CA 1
ATOM 1802 C C . PHE A 1 242 ? -4.263 -5.966 1.411 1.00 11.42 319 PHE A C 1
ATOM 1803 O O . PHE A 1 242 ? -3.024 -5.987 1.487 1.00 13.15 319 PHE A O 1
ATOM 1811 N N . PHE A 1 243 ? -4.983 -7.035 1.042 1.00 11.76 320 PHE A N 1
ATOM 1812 C CA . PHE A 1 243 ? -4.390 -8.334 0.739 1.00 11.79 320 PHE A CA 1
ATOM 1813 C C . PHE A 1 243 ? -4.409 -8.567 -0.771 1.00 10.98 320 PHE A C 1
ATOM 1814 O O . PHE A 1 243 ? -5.484 -8.635 -1.380 1.00 12.25 320 PHE A O 1
ATOM 1822 N N . GLY A 1 244 ? -3.207 -8.659 -1.361 1.00 11.51 321 GLY A N 1
ATOM 1823 C CA . GLY A 1 244 ? -3.056 -8.684 -2.816 1.00 12.93 321 GLY A CA 1
ATOM 1824 C C . GLY A 1 244 ? -3.979 -9.643 -3.548 1.00 12.76 321 GLY A C 1
ATOM 1825 O O . GLY A 1 244 ? -4.600 -9.277 -4.553 1.00 12.78 321 GLY A O 1
ATOM 1826 N N . TYR A 1 245 ? -4.087 -10.889 -3.064 1.00 12.63 322 TYR A N 1
ATOM 1827 C CA . TYR A 1 245 ? -4.881 -11.882 -3.792 1.00 13.82 322 TYR A CA 1
ATOM 1828 C C . TYR A 1 245 ? -6.367 -11.529 -3.842 1.00 14.04 322 TYR A C 1
ATOM 1829 O O . TYR A 1 245 ? -7.082 -12.053 -4.705 1.00 15.92 322 TYR A O 1
ATOM 1838 N N . LYS A 1 246 ? -6.839 -10.651 -2.946 1.00 12.59 323 LYS A N 1
ATOM 1839 C CA . LYS A 1 246 ? -8.224 -10.186 -2.949 1.00 12.54 323 LYS A CA 1
ATOM 1840 C C . LYS A 1 246 ? -8.421 -8.895 -3.742 1.00 12.58 323 LYS A C 1
ATOM 1841 O O . LYS A 1 246 ? -9.446 -8.741 -4.415 1.00 15.31 323 LYS A O 1
ATOM 1847 N N . VAL A 1 247 ? -7.465 -7.963 -3.690 1.00 11.92 324 VAL A N 1
ATOM 1848 C CA . VAL A 1 247 ? -7.634 -6.685 -4.389 1.00 11.47 324 VAL A CA 1
ATOM 1849 C C . VAL A 1 247 ? -7.213 -6.766 -5.862 1.00 11.92 324 VAL A C 1
ATOM 1850 O O . VAL A 1 247 ? -7.831 -6.126 -6.728 1.00 12.35 324 VAL A O 1
ATOM 1854 N N . TYR A 1 248 ? -6.164 -7.535 -6.179 1.00 12.43 325 TYR A N 1
ATOM 1855 C CA . TYR A 1 248 ? -5.654 -7.606 -7.554 1.00 13.32 325 TYR A CA 1
ATOM 1856 C C . TYR A 1 248 ? -6.719 -7.903 -8.611 1.00 13.26 325 TYR A C 1
ATOM 1857 O O . TYR A 1 248 ? -6.731 -7.216 -9.649 1.00 13.04 325 TYR A O 1
ATOM 1866 N N . PRO A 1 249 ? -7.609 -8.891 -8.448 1.00 15.32 326 PRO A N 1
ATOM 1867 C CA . PRO A 1 249 ? -8.588 -9.176 -9.516 1.00 16.03 326 PRO A CA 1
ATOM 1868 C C . PRO A 1 249 ? -9.581 -8.050 -9.772 1.00 16.05 326 PRO A C 1
ATOM 1869 O O . PRO A 1 249 ? -10.244 -8.072 -10.822 1.00 17.04 326 PRO A O 1
ATOM 1873 N N . THR A 1 250 ? -9.687 -7.065 -8.875 1.00 14.20 327 THR A N 1
ATOM 1874 C CA . THR A 1 250 ? -10.575 -5.921 -9.063 1.00 14.20 327 THR A CA 1
ATOM 1875 C C . THR A 1 250 ? -9.928 -4.762 -9.825 1.00 13.07 327 THR A C 1
ATOM 1876 O O . THR A 1 250 ? -10.642 -3.819 -10.198 1.00 16.02 327 THR A O 1
ATOM 1880 N N . LEU A 1 251 ? -8.618 -4.813 -10.083 1.00 13.32 328 LEU A N 1
ATOM 1881 C CA . LEU A 1 251 ? -7.898 -3.685 -10.660 1.00 13.64 328 LEU A CA 1
ATOM 1882 C C . LEU A 1 251 ? -7.943 -3.692 -12.186 1.00 14.03 328 LEU A C 1
ATOM 1883 O O . LEU A 1 251 ? -7.906 -4.745 -12.829 1.00 15.19 328 LEU A O 1
ATOM 1888 N N . ARG A 1 252 ? -7.973 -2.490 -12.767 1.00 14.68 329 ARG A N 1
ATOM 1889 C CA . ARG A 1 252 ? -7.984 -2.325 -14.221 1.00 16.12 329 ARG A CA 1
ATOM 1890 C C . ARG A 1 252 ? -6.615 -2.024 -14.830 1.00 15.17 329 ARG A C 1
ATOM 1891 O O . ARG A 1 252 ? -6.353 -2.444 -15.966 1.00 16.81 329 ARG A O 1
ATOM 1899 N N . SER A 1 253 ? -5.739 -1.315 -14.118 1.00 13.33 330 SER A N 1
ATOM 1900 C CA . SER A 1 253 ? -4.409 -1.011 -14.641 1.00 12.34 330 SER A CA 1
ATOM 1901 C C . SER A 1 253 ? -3.543 -2.275 -14.633 1.00 13.05 330 SER A C 1
ATOM 1902 O O . SER A 1 253 ? -3.674 -3.117 -13.739 1.00 13.60 330 SER A O 1
ATOM 1905 N N . PRO A 1 254 ? -2.634 -2.423 -15.605 1.00 13.33 331 PRO A N 1
ATOM 1906 C CA . PRO A 1 254 ? -1.687 -3.556 -15.570 1.00 13.64 331 PRO A CA 1
ATOM 1907 C C . PRO A 1 254 ? -0.767 -3.459 -14.356 1.00 12.49 331 PRO A C 1
ATOM 1908 O O . PRO A 1 254 ? -0.210 -2.395 -14.081 1.00 12.62 331 PRO A O 1
ATOM 1912 N N . VAL A 1 255 ? -0.599 -4.580 -13.642 1.00 12.01 332 VAL A N 1
ATOM 1913 C CA . VAL A 1 255 ? 0.238 -4.650 -12.439 1.00 10.67 332 VAL A CA 1
ATOM 1914 C C . VAL A 1 255 ? 1.159 -5.873 -12.511 1.00 10.92 332 VAL A C 1
ATOM 1915 O O . VAL A 1 255 ? 0.686 -7.006 -12.664 1.00 12.96 332 VAL A O 1
ATOM 1919 N N . PHE A 1 256 ? 2.471 -5.638 -12.382 1.00 10.42 333 PHE A N 1
ATOM 1920 C CA . PHE A 1 256 ? 3.491 -6.682 -12.278 1.00 10.19 333 PHE A CA 1
ATOM 1921 C C . PHE A 1 256 ? 3.780 -6.919 -10.792 1.00 9.52 333 PHE A C 1
ATOM 1922 O O . PHE A 1 256 ? 4.040 -5.962 -10.055 1.00 10.00 333 PHE A O 1
ATOM 1930 N N . VAL A 1 257 ? 3.725 -8.184 -10.349 1.00 10.03 334 VAL A N 1
ATOM 1931 C CA . VAL A 1 257 ? 3.872 -8.551 -8.928 1.00 9.97 334 VAL A CA 1
ATOM 1932 C C . VAL A 1 257 ? 5.216 -9.252 -8.714 1.00 10.14 334 VAL A C 1
ATOM 1933 O O . VAL A 1 257 ? 5.467 -10.309 -9.306 1.00 10.87 334 VAL A O 1
ATOM 1937 N N . VAL A 1 258 ? 6.061 -8.685 -7.839 1.00 10.54 335 VAL A N 1
ATOM 1938 C CA . VAL A 1 258 ? 7.327 -9.286 -7.400 1.00 10.45 335 VAL A CA 1
ATOM 1939 C C . VAL A 1 258 ? 7.149 -9.720 -5.943 1.00 10.07 335 VAL A C 1
ATOM 1940 O O . VAL A 1 258 ? 6.801 -8.894 -5.092 1.00 11.32 335 VAL A O 1
ATOM 1944 N N . GLN A 1 259 ? 7.383 -11.004 -5.634 1.00 11.02 336 GLN A N 1
ATOM 1945 C CA . GLN A 1 259 ? 7.201 -11.465 -4.252 1.00 11.08 336 GLN A CA 1
ATOM 1946 C C . GLN A 1 259 ? 8.072 -12.680 -3.956 1.00 11.04 336 GLN A C 1
ATOM 1947 O O . GLN A 1 259 ? 7.915 -13.723 -4.600 1.00 12.00 336 GLN A O 1
ATOM 1953 N N . TRP A 1 260 ? 8.973 -12.569 -2.969 1.00 11.20 337 TRP A N 1
ATOM 1954 C CA . TRP A 1 260 ? 9.659 -13.754 -2.457 1.00 11.59 337 TRP A CA 1
ATOM 1955 C C . TRP A 1 260 ? 8.631 -14.741 -1.909 1.00 11.38 337 TRP A C 1
ATOM 1956 O O . TRP A 1 260 ? 7.677 -14.352 -1.224 1.00 13.01 337 TRP A O 1
ATOM 1967 N N . LEU A 1 261 ? 8.837 -16.037 -2.184 1.00 11.71 338 LEU A N 1
ATOM 1968 C CA . LEU A 1 261 ? 7.884 -17.029 -1.680 1.00 12.76 338 LEU A CA 1
ATOM 1969 C C . LEU A 1 261 ? 7.936 -17.148 -0.161 1.00 13.10 338 LEU A C 1
ATOM 1970 O O . LEU A 1 261 ? 6.929 -17.500 0.463 1.00 14.02 338 LEU A O 1
ATOM 1975 N N . PHE A 1 262 ? 9.082 -16.857 0.446 1.00 12.45 339 PHE A N 1
ATOM 1976 C CA . PHE A 1 262 ? 9.261 -16.933 1.900 1.00 13.53 339 PHE A CA 1
ATOM 1977 C C . PHE A 1 262 ? 9.681 -15.549 2.409 1.00 13.31 339 PHE A C 1
ATOM 1978 O O . PHE A 1 262 ? 10.803 -15.350 2.887 1.00 14.94 339 PHE A O 1
ATOM 1986 N N . ASP A 1 263 ? 8.766 -14.587 2.314 1.00 13.67 340 ASP A N 1
ATOM 1987 C CA . ASP A 1 263 ? 9.096 -13.202 2.639 1.00 13.10 340 ASP A CA 1
ATOM 1988 C C . ASP A 1 263 ? 9.301 -13.029 4.150 1.00 12.14 340 ASP A C 1
ATOM 1989 O O . ASP A 1 263 ? 8.503 -13.514 4.960 1.00 13.21 340 ASP A O 1
ATOM 1994 N N . GLU A 1 264 ? 10.373 -12.323 4.532 1.00 12.19 341 GLU A N 1
ATOM 1995 C CA . GLU A 1 264 ? 10.706 -12.199 5.954 1.00 13.93 341 GLU A CA 1
ATOM 1996 C C . GLU A 1 264 ? 9.636 -11.460 6.760 1.00 12.89 341 GLU A C 1
ATOM 1997 O O . GLU A 1 264 ? 9.413 -11.794 7.935 1.00 13.93 341 GLU A O 1
ATOM 2003 N N . ALA A 1 265 ? 8.969 -10.460 6.167 1.00 12.70 342 ALA A N 1
ATOM 2004 C CA . ALA A 1 265 ? 7.920 -9.752 6.903 1.00 12.28 342 ALA A CA 1
ATOM 2005 C C . ALA A 1 265 ? 6.694 -10.640 7.110 1.00 12.38 342 ALA A C 1
ATOM 2006 O O . ALA A 1 265 ? 6.062 -10.602 8.179 1.00 14.45 342 ALA A O 1
ATOM 2008 N N . GLN A 1 266 ? 6.355 -11.457 6.108 1.00 12.65 343 GLN A N 1
ATOM 2009 C CA . GLN A 1 266 ? 5.306 -12.465 6.273 1.00 12.24 343 GLN A CA 1
ATOM 2010 C C . GLN A 1 266 ? 5.640 -13.426 7.413 1.00 11.70 343 GLN A C 1
ATOM 2011 O O . GLN A 1 266 ? 4.795 -13.716 8.272 1.00 13.71 343 GLN A O 1
ATOM 2017 N N . LEU A 1 267 ? 6.875 -13.937 7.437 1.00 12.10 344 LEU A N 1
ATOM 2018 C CA . LEU A 1 267 ? 7.259 -14.866 8.498 1.00 13.16 344 LEU A CA 1
ATOM 2019 C C . LEU A 1 267 ? 7.238 -14.200 9.874 1.00 13.63 344 LEU A C 1
ATOM 2020 O O . LEU A 1 267 ? 6.844 -14.831 10.862 1.00 15.38 344 LEU A O 1
ATOM 2025 N N . THR A 1 268 ? 7.639 -12.923 9.953 1.00 14.15 345 THR A N 1
ATOM 2026 C CA . THR A 1 268 ? 7.580 -12.183 11.215 1.00 16.68 345 THR A CA 1
ATOM 2027 C C . THR A 1 268 ? 6.159 -12.118 11.767 1.00 16.40 345 THR A C 1
ATOM 2028 O O . THR A 1 268 ? 5.924 -12.410 12.948 1.00 18.24 345 THR A O 1
ATOM 2032 N N . VAL A 1 269 ? 5.190 -11.723 10.934 1.00 15.85 346 VAL A N 1
ATOM 2033 C CA . VAL A 1 269 ? 3.814 -11.660 11.420 1.00 17.02 346 VAL A CA 1
ATOM 2034 C C . VAL A 1 269 ? 3.258 -13.045 11.729 1.00 17.46 346 VAL A C 1
ATOM 2035 O O . VAL A 1 269 ? 2.341 -13.168 12.552 1.00 19.21 346 VAL A O 1
ATOM 2039 N N . ASP A 1 270 ? 3.802 -14.092 11.105 1.00 15.78 347 ASP A N 1
ATOM 2040 C CA . ASP A 1 270 ? 3.425 -15.473 11.391 1.00 15.40 347 ASP A CA 1
ATOM 2041 C C . ASP A 1 270 ? 4.129 -16.046 12.621 1.00 16.16 347 ASP A C 1
ATOM 2042 O O . ASP A 1 270 ? 3.869 -17.203 12.981 1.00 17.04 347 ASP A O 1
ATOM 2047 N N . ASN A 1 271 ? 4.997 -15.265 13.274 1.00 17.73 348 ASN A N 1
ATOM 2048 C CA . ASN A 1 271 ? 5.735 -15.697 14.474 1.00 19.24 348 ASN A CA 1
ATOM 2049 C C . ASN A 1 271 ? 6.659 -16.884 14.186 1.00 19.89 348 ASN A C 1
ATOM 2050 O O . ASN A 1 271 ? 6.740 -17.842 14.963 1.00 21.16 348 ASN A O 1
ATOM 2055 N N . VAL A 1 272 ? 7.371 -16.812 13.060 1.00 19.88 349 VAL A N 1
ATOM 2056 C CA . VAL A 1 272 ? 8.402 -17.780 12.694 1.00 21.12 349 VAL A CA 1
ATOM 2057 C C . VAL A 1 272 ? 9.752 -17.086 12.783 1.00 24.71 349 VAL A C 1
ATOM 2058 O O . VAL A 1 272 ? 9.952 -16.033 12.167 1.00 24.99 349 VAL A O 1
ATOM 2062 N N . HIS A 1 273 ? 10.680 -17.675 13.534 1.00 28.32 350 HIS A N 1
ATOM 2063 C CA . HIS A 1 273 ? 12.006 -17.076 13.690 1.00 32.29 350 HIS A CA 1
ATOM 2064 C C . HIS A 1 273 ? 13.138 -18.075 13.463 1.00 34.36 350 HIS A C 1
ATOM 2065 O O . HIS A 1 273 ? 13.020 -19.249 13.807 1.00 36.24 350 HIS A O 1
ATOM 2072 N N . VAL A 1 279 ? 15.340 -27.566 12.087 1.00 24.48 356 VAL A N 1
ATOM 2073 C CA . VAL A 1 279 ? 13.911 -27.404 11.832 1.00 22.07 356 VAL A CA 1
ATOM 2074 C C . VAL A 1 279 ? 13.191 -28.744 11.973 1.00 23.77 356 VAL A C 1
ATOM 2075 O O . VAL A 1 279 ? 13.521 -29.711 11.280 1.00 25.43 356 VAL A O 1
ATOM 2079 N N . GLN A 1 280 ? 12.215 -28.807 12.878 1.00 23.39 357 GLN A N 1
ATOM 2080 C CA . GLN A 1 280 ? 11.474 -30.036 13.113 1.00 25.42 357 GLN A CA 1
ATOM 2081 C C . GLN A 1 280 ? 10.225 -30.097 12.230 1.00 22.62 357 GLN A C 1
ATOM 2082 O O . GLN A 1 280 ? 9.892 -29.151 11.511 1.00 21.10 357 GLN A O 1
ATOM 2088 N N . GLU A 1 281 ? 9.510 -31.224 12.309 1.00 22.69 358 GLU A N 1
ATOM 2089 C CA . GLU A 1 281 ? 8.498 -31.547 11.302 1.00 22.81 358 GLU A CA 1
ATOM 2090 C C . GLU A 1 281 ? 7.381 -30.505 11.238 1.00 19.98 358 GLU A C 1
ATOM 2091 O O . GLU A 1 281 ? 6.948 -30.122 10.143 1.00 19.62 358 GLU A O 1
ATOM 2097 N N . GLY A 1 282 ? 6.889 -30.044 12.393 1.00 19.10 359 GLY A N 1
ATOM 2098 C CA . GLY A 1 282 ? 5.793 -29.079 12.384 1.00 18.24 359 GLY A CA 1
ATOM 2099 C C . GLY A 1 282 ? 6.139 -27.787 11.663 1.00 16.17 359 GLY A C 1
ATOM 2100 O O . GLY A 1 282 ? 5.338 -27.263 10.882 1.00 16.54 359 GLY A O 1
ATOM 2101 N N . LEU A 1 283 ? 7.342 -27.259 11.907 1.00 15.61 360 LEU A N 1
ATOM 2102 C CA . LEU A 1 283 ? 7.759 -26.027 11.243 1.00 14.95 360 LEU A CA 1
ATOM 2103 C C . LEU A 1 283 ? 8.090 -26.269 9.774 1.00 14.27 360 LEU A C 1
ATOM 2104 O O . LEU A 1 283 ? 7.819 -25.411 8.923 1.00 14.29 360 LEU A O 1
ATOM 2109 N N . ARG A 1 284 ? 8.680 -27.425 9.455 1.00 15.16 361 ARG A N 1
ATOM 2110 C CA . ARG A 1 284 ? 8.944 -27.759 8.056 1.00 15.47 361 ARG A CA 1
ATOM 2111 C C . ARG A 1 284 ? 7.654 -27.758 7.245 1.00 15.08 361 ARG A C 1
ATOM 2112 O O . ARG A 1 284 ? 7.573 -27.137 6.175 1.00 15.36 361 ARG A O 1
ATOM 2120 N N . LEU A 1 285 ? 6.624 -28.439 7.752 1.00 15.31 362 LEU A N 1
ATOM 2121 C CA . LEU A 1 285 ? 5.342 -28.468 7.056 1.00 15.74 362 LEU A CA 1
ATOM 2122 C C . LEU A 1 285 ? 4.739 -27.071 6.949 1.00 14.39 362 LEU A C 1
ATOM 2123 O O . LEU A 1 285 ? 4.156 -26.719 5.914 1.00 15.79 362 LEU A O 1
ATOM 2128 N N . TYR A 1 286 ? 4.870 -26.258 8.006 1.00 13.72 363 TYR A N 1
ATOM 2129 C CA . TYR A 1 286 ? 4.315 -24.904 7.973 1.00 13.98 363 TYR A CA 1
ATOM 2130 C C . TYR A 1 286 ? 4.960 -24.072 6.860 1.00 14.10 363 TYR A C 1
ATOM 2131 O O . TYR A 1 286 ? 4.265 -23.395 6.089 1.00 14.97 363 TYR A O 1
ATOM 2140 N N . ILE A 1 287 ? 6.294 -24.113 6.763 1.00 13.68 364 ILE A N 1
ATOM 2141 C CA . ILE A 1 287 ? 7.023 -23.340 5.751 1.00 13.83 364 ILE A CA 1
ATOM 2142 C C . ILE A 1 287 ? 6.705 -23.834 4.339 1.00 12.40 364 ILE A C 1
ATOM 2143 O O . ILE A 1 287 ? 6.503 -23.028 3.415 1.00 12.92 364 ILE A O 1
ATOM 2148 N N . GLN A 1 288 ? 6.677 -25.158 4.135 1.00 12.94 365 GLN A N 1
ATOM 2149 C CA . GLN A 1 288 ? 6.347 -25.699 2.817 1.00 13.39 365 GLN A CA 1
ATOM 2150 C C . GLN A 1 288 ? 4.932 -25.305 2.393 1.00 14.21 365 GLN A C 1
ATOM 2151 O O . GLN A 1 288 ? 4.696 -24.952 1.227 1.00 14.65 365 GLN A O 1
ATOM 2157 N N . ASN A 1 289 ? 3.981 -25.338 3.333 1.00 14.41 366 ASN A N 1
ATOM 2158 C CA . ASN A 1 289 ? 2.608 -24.942 3.027 1.00 14.67 366 ASN A CA 1
ATOM 2159 C C . ASN A 1 289 ? 2.505 -23.454 2.693 1.00 13.41 366 ASN A C 1
ATOM 2160 O O . ASN A 1 289 ? 1.700 -23.065 1.835 1.00 14.70 366 ASN A O 1
ATOM 2165 N N . LEU A 1 290 ? 3.288 -22.602 3.368 1.00 13.63 367 LEU A N 1
ATOM 2166 C CA . LEU A 1 290 ? 3.278 -21.174 3.050 1.00 13.99 367 LEU A CA 1
ATOM 2167 C C . LEU A 1 290 ? 3.722 -20.922 1.612 1.00 14.23 367 LEU A C 1
ATOM 2168 O O . LEU A 1 290 ? 3.079 -20.166 0.873 1.00 14.61 367 LEU A O 1
ATOM 2173 N N . GLY A 1 291 ? 4.829 -21.548 1.194 1.00 14.59 368 GLY A N 1
ATOM 2174 C CA . GLY A 1 291 ? 5.283 -21.369 -0.178 1.00 14.90 368 GLY A CA 1
ATOM 2175 C C . GLY A 1 291 ? 4.274 -21.867 -1.196 1.00 14.74 368 GLY A C 1
ATOM 2176 O O . GLY A 1 291 ? 4.064 -21.238 -2.240 1.00 15.14 368 GLY A O 1
ATOM 2177 N N . ARG A 1 292 ? 3.636 -23.009 -0.911 1.00 15.19 369 ARG A N 1
ATOM 2178 C CA . ARG A 1 292 ? 2.625 -23.537 -1.821 1.00 16.50 369 ARG A CA 1
ATOM 2179 C C . ARG A 1 292 ? 1.409 -22.617 -1.918 1.00 14.39 369 ARG A C 1
ATOM 2180 O O . ARG A 1 292 ? 0.861 -22.428 -3.014 1.00 14.36 369 ARG A O 1
ATOM 2188 N N . GLU A 1 293 ? 0.972 -22.037 -0.791 1.00 13.77 370 GLU A N 1
ATOM 2189 C CA . GLU A 1 293 ? -0.165 -21.115 -0.811 1.00 14.18 370 GLU A CA 1
ATOM 2190 C C . GLU A 1 293 ? 0.159 -19.862 -1.617 1.00 13.12 370 GLU A C 1
ATOM 2191 O O . GLU A 1 293 ? -0.659 -19.394 -2.424 1.00 13.31 370 GLU A O 1
ATOM 2197 N N A LEU A 1 294 ? 1.352 -19.294 -1.408 0.50 13.61 371 LEU A N 1
ATOM 2198 N N B LEU A 1 294 ? 1.349 -19.291 -1.402 0.50 13.55 371 LEU A N 1
ATOM 2199 C CA A LEU A 1 294 ? 1.750 -18.111 -2.165 0.50 14.07 371 LEU A CA 1
ATOM 2200 C CA B LEU A 1 294 ? 1.756 -18.116 -2.166 0.50 13.90 371 LEU A CA 1
ATOM 2201 C C A LEU A 1 294 ? 1.797 -18.412 -3.660 0.50 13.42 371 LEU A C 1
ATOM 2202 C C B LEU A 1 294 ? 1.784 -18.422 -3.659 0.50 13.13 371 LEU A C 1
ATOM 2203 O O A LEU A 1 294 ? 1.267 -17.649 -4.476 0.50 13.82 371 LEU A O 1
ATOM 2204 O O B LEU A 1 294 ? 1.230 -17.671 -4.471 0.50 13.17 371 LEU A O 1
ATOM 2213 N N . ARG A 1 295 ? 2.411 -19.539 -4.035 1.00 14.00 372 ARG A N 1
ATOM 2214 C CA . ARG A 1 295 ? 2.451 -19.941 -5.439 1.00 15.50 372 ARG A CA 1
ATOM 2215 C C . ARG A 1 295 ? 1.044 -20.090 -6.023 1.00 15.45 372 ARG A C 1
ATOM 2216 O O . ARG A 1 295 ? 0.783 -19.661 -7.157 1.00 15.78 372 ARG A O 1
ATOM 2224 N N . HIS A 1 296 ? 0.109 -20.655 -5.248 1.00 14.64 373 HIS A N 1
ATOM 2225 C CA . HIS A 1 296 ? -1.268 -20.787 -5.718 1.00 14.90 373 HIS A CA 1
ATOM 2226 C C . HIS A 1 296 ? -1.906 -19.429 -6.014 1.00 13.57 373 HIS A C 1
ATOM 2227 O O . HIS A 1 296 ? -2.617 -19.280 -7.020 1.00 14.29 373 HIS A O 1
ATOM 2234 N N . THR A 1 297 ? -1.686 -18.432 -5.140 1.00 12.49 374 THR A N 1
ATOM 2235 C CA . THR A 1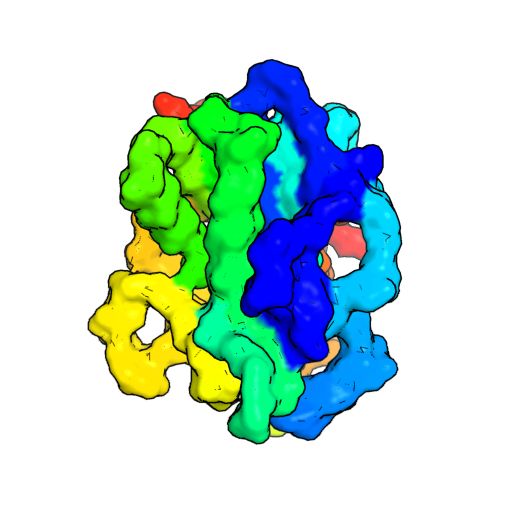 297 ? -2.291 -17.114 -5.354 1.00 11.91 374 THR A CA 1
ATOM 2236 C C . THR A 1 297 ? -1.752 -16.406 -6.595 1.00 11.42 374 THR A C 1
ATOM 2237 O O . THR A 1 297 ? -2.410 -15.482 -7.090 1.00 12.90 374 THR A O 1
ATOM 2241 N N . LEU A 1 298 ? -0.584 -16.809 -7.109 1.00 12.03 375 LEU A N 1
ATOM 2242 C CA . LEU A 1 298 ? 0.019 -16.168 -8.274 1.00 12.24 375 LEU A CA 1
ATOM 2243 C C . LEU A 1 298 ? -0.241 -16.929 -9.570 1.00 13.49 375 LEU A C 1
ATOM 2244 O O . LEU A 1 298 ? 0.189 -16.471 -10.638 1.00 15.56 375 LEU A O 1
ATOM 2249 N N . LYS A 1 299 ? -0.946 -18.063 -9.507 1.00 15.04 376 LYS A N 1
ATOM 2250 C CA . LYS A 1 299 ? -1.128 -18.905 -10.690 1.00 17.64 376 LYS A CA 1
ATOM 2251 C C . LYS A 1 299 ? -1.745 -18.129 -11.852 1.00 19.23 376 LYS A C 1
ATOM 2252 O O . LYS A 1 299 ? -1.329 -18.297 -13.007 1.00 20.48 376 LYS A O 1
ATOM 2258 N N . ASP A 1 300 ? -2.725 -17.265 -11.567 1.00 18.95 377 ASP A N 1
ATOM 2259 C CA . ASP A 1 300 ? -3.436 -16.497 -12.585 1.00 21.18 377 ASP A CA 1
ATOM 2260 C C . ASP A 1 300 ? -3.018 -15.024 -12.611 1.00 20.21 377 ASP A C 1
ATOM 2261 O O . ASP A 1 300 ? -3.789 -14.161 -13.047 1.00 23.56 377 ASP A O 1
ATOM 2266 N N . VAL A 1 301 ? -1.803 -14.724 -12.162 1.00 15.54 378 VAL A N 1
ATOM 2267 C CA . VAL A 1 301 ? -1.222 -13.387 -12.299 1.00 14.65 378 VAL A CA 1
ATOM 2268 C C . VAL A 1 301 ? -0.228 -13.443 -13.456 1.00 14.21 378 VAL A C 1
ATOM 2269 O O . VAL A 1 301 ? 0.882 -13.961 -13.276 1.00 14.66 378 VAL A O 1
ATOM 2273 N N . PRO A 1 302 ? -0.556 -12.920 -14.648 1.00 15.14 379 PRO A N 1
ATOM 2274 C CA . PRO A 1 302 ? 0.304 -13.180 -15.824 1.00 15.45 379 PRO A CA 1
ATOM 2275 C C . PRO A 1 302 ? 1.662 -12.477 -15.807 1.00 14.05 379 PRO A C 1
ATOM 2276 O O . PRO A 1 302 ? 2.577 -12.938 -16.501 1.00 17.82 379 PRO A O 1
ATOM 2280 N N . ALA A 1 303 ? 1.823 -11.379 -15.072 1.00 12.43 380 ALA A N 1
ATOM 2281 C CA . ALA A 1 303 ? 3.103 -10.674 -14.985 1.00 12.65 380 ALA A CA 1
ATOM 2282 C C . ALA A 1 303 ? 3.568 -10.766 -13.535 1.00 12.07 380 ALA A C 1
ATOM 2283 O O . ALA A 1 303 ? 3.061 -10.041 -12.671 1.00 11.49 380 ALA A O 1
ATOM 2285 N N . SER A 1 304 ? 4.520 -11.665 -13.269 1.00 12.13 381 SER A N 1
ATOM 2286 C CA . SER A 1 304 ? 4.950 -11.914 -11.898 1.00 12.41 381 SER A CA 1
ATOM 2287 C C . SER A 1 304 ? 6.350 -12.530 -11.863 1.00 11.10 381 SER A C 1
ATOM 2288 O O . SER A 1 304 ? 6.791 -13.181 -12.817 1.00 13.09 381 SER A O 1
ATOM 2291 N N . PHE A 1 305 ? 7.041 -12.312 -10.729 1.00 11.11 382 PHE A N 1
ATOM 2292 C CA . PHE A 1 305 ? 8.410 -12.785 -10.494 1.00 10.78 382 PHE A CA 1
ATOM 2293 C C . PHE A 1 305 ? 8.488 -13.179 -9.021 1.00 10.29 382 PHE A C 1
ATOM 2294 O O . PHE A 1 305 ? 8.441 -12.308 -8.143 1.00 11.64 382 PHE A O 1
ATOM 2302 N N . ALA A 1 306 ? 8.572 -14.485 -8.745 1.00 10.61 383 ALA A N 1
ATOM 2303 C CA . ALA A 1 306 ? 8.405 -15.010 -7.383 1.00 10.89 383 ALA A CA 1
ATOM 2304 C C . ALA A 1 306 ? 9.431 -16.098 -7.085 1.00 11.40 383 ALA A C 1
ATOM 2305 O O . ALA A 1 306 ? 9.158 -17.296 -7.260 1.00 12.02 383 ALA A O 1
ATOM 2307 N N . PRO A 1 307 ? 10.626 -15.713 -6.621 1.00 11.55 384 PRO A N 1
ATOM 2308 C CA . PRO A 1 307 ? 11.686 -16.693 -6.357 1.00 11.54 384 PRO A CA 1
ATOM 2309 C C . PRO A 1 307 ? 11.551 -17.350 -4.985 1.00 11.44 384 PRO A C 1
ATOM 2310 O O . PRO A 1 307 ? 11.054 -16.756 -4.019 1.00 11.50 384 PRO A O 1
ATOM 2314 N N . ALA A 1 308 ? 12.018 -18.603 -4.907 1.00 11.25 385 ALA A N 1
ATOM 2315 C CA . ALA A 1 308 ? 11.956 -19.411 -3.683 1.00 11.63 385 ALA A CA 1
ATOM 2316 C C . ALA A 1 308 ? 13.127 -19.075 -2.752 1.00 12.08 385 ALA A C 1
ATOM 2317 O O . ALA A 1 308 ? 14.065 -19.859 -2.561 1.00 13.57 385 ALA A O 1
ATOM 2319 N N . CYS A 1 309 ? 13.033 -17.890 -2.130 1.00 11.79 386 CYS A N 1
ATOM 2320 C CA . CYS A 1 309 ? 14.063 -17.364 -1.237 1.00 11.86 386 CYS A CA 1
ATOM 2321 C C . CYS A 1 309 ? 13.440 -16.793 0.032 1.00 12.20 386 CYS A C 1
ATOM 2322 O O . CYS A 1 309 ? 12.303 -16.313 0.020 1.00 13.10 386 CYS A O 1
ATOM 2325 N N . LEU A 1 310 ? 14.212 -16.857 1.125 1.00 12.68 387 LEU A N 1
ATOM 2326 C CA . LEU A 1 310 ? 13.923 -16.157 2.379 1.00 13.51 387 LEU A CA 1
ATOM 2327 C C . LEU A 1 310 ? 14.651 -14.815 2.335 1.00 13.76 387 LEU A C 1
ATOM 2328 O O . LEU A 1 310 ? 15.883 -14.778 2.422 1.00 16.13 387 LEU A O 1
ATOM 2333 N N . SER A 1 311 ? 13.908 -13.711 2.180 1.00 14.15 388 SER A N 1
ATOM 2334 C CA . SER A 1 311 ? 14.505 -12.385 1.947 1.00 14.72 388 SER A CA 1
ATOM 2335 C C . SER A 1 311 ? 13.427 -11.305 2.085 1.00 15.71 388 SER A C 1
ATOM 2336 O O . SER A 1 311 ? 12.287 -11.597 2.451 1.00 14.66 388 SER A O 1
ATOM 2339 N N . HIS A 1 312 ? 13.773 -10.049 1.762 1.00 19.14 389 HIS A N 1
ATOM 2340 C CA . HIS A 1 312 ? 12.845 -8.925 1.916 1.00 22.58 389 HIS A CA 1
ATOM 2341 C C . HIS A 1 312 ? 13.223 -7.781 0.979 1.00 23.20 389 HIS A C 1
ATOM 2342 O O . HIS A 1 312 ? 14.333 -7.248 1.076 1.00 25.30 389 HIS A O 1
ATOM 2349 N N . GLU A 1 313 ? 12.279 -7.373 0.117 1.00 22.50 390 GLU A N 1
ATOM 2350 C CA . GLU A 1 313 ? 12.454 -6.319 -0.891 1.00 22.62 390 GLU A CA 1
ATOM 2351 C C . GLU A 1 313 ? 13.461 -6.706 -1.963 1.00 22.91 390 GLU A C 1
ATOM 2352 O O . GLU A 1 313 ? 14.254 -7.629 -1.761 1.00 21.82 390 GLU A O 1
ATOM 2358 N N . ILE A 1 314 ? 13.449 -5.994 -3.095 1.00 22.09 391 ILE A N 1
ATOM 2359 C CA . ILE A 1 314 ? 14.450 -6.224 -4.134 1.00 23.27 391 ILE A CA 1
ATOM 2360 C C . ILE A 1 314 ? 14.689 -5.029 -5.055 1.00 21.19 391 ILE A C 1
ATOM 2361 O O . ILE A 1 314 ? 15.828 -4.778 -5.458 1.00 21.39 391 ILE A O 1
ATOM 2366 N N . ILE A 1 315 ? 13.647 -4.266 -5.390 1.00 19.09 392 ILE A N 1
ATOM 2367 C CA . ILE A 1 315 ? 13.777 -3.478 -6.614 1.00 16.78 392 ILE A CA 1
ATOM 2368 C C . ILE A 1 315 ? 14.740 -2.285 -6.491 1.00 16.01 392 ILE A C 1
ATOM 2369 O O . ILE A 1 315 ? 15.326 -1.884 -7.496 1.00 17.17 392 ILE A O 1
ATOM 2374 N N . ILE A 1 316 ? 14.944 -1.701 -5.301 1.00 14.97 393 ILE A N 1
ATOM 2375 C CA . ILE A 1 316 ? 15.900 -0.586 -5.174 1.00 16.50 393 ILE A CA 1
ATOM 2376 C C . ILE A 1 316 ? 17.258 -1.019 -4.608 1.00 17.62 393 ILE A C 1
ATOM 2377 O O . ILE A 1 316 ? 18.094 -0.164 -4.290 1.00 19.43 393 ILE A O 1
ATOM 2382 N N . ARG A 1 317 ? 17.508 -2.322 -4.496 1.00 17.33 394 ARG A N 1
ATOM 2383 C CA . ARG A 1 317 ? 18.819 -2.819 -4.088 1.00 18.99 394 ARG A CA 1
ATOM 2384 C C . ARG A 1 317 ? 19.792 -2.786 -5.265 1.00 17.54 394 ARG A C 1
ATOM 2385 O O . ARG A 1 317 ? 19.422 -3.097 -6.400 1.00 17.14 394 ARG A O 1
ATOM 2393 N N . SER A 1 318 ? 21.050 -2.418 -4.994 1.00 19.17 395 SER A N 1
ATOM 2394 C CA . SER A 1 318 ? 22.013 -2.263 -6.086 1.00 20.09 395 SER A CA 1
ATOM 2395 C C . SER A 1 318 ? 22.262 -3.564 -6.846 1.00 19.87 395 SER A C 1
ATOM 2396 O O . SER A 1 318 ? 22.524 -3.534 -8.055 1.00 22.13 395 SER A O 1
ATOM 2399 N N . HIS A 1 319 ? 22.186 -4.711 -6.173 1.00 18.05 396 HIS A N 1
ATOM 2400 C CA . HIS A 1 319 ? 22.411 -5.998 -6.822 1.00 18.02 396 HIS A CA 1
ATOM 2401 C C . HIS A 1 319 ? 21.113 -6.694 -7.221 1.00 17.11 396 HIS A C 1
ATOM 2402 O O . HIS A 1 319 ? 21.079 -7.926 -7.334 1.00 17.25 396 HIS A O 1
ATOM 2409 N N . TRP A 1 320 ? 20.054 -5.917 -7.488 1.00 15.23 397 TRP A N 1
ATOM 2410 C CA . TRP A 1 320 ? 18.768 -6.484 -7.887 1.00 13.41 397 TRP A CA 1
ATOM 2411 C C . TRP A 1 320 ? 18.843 -7.293 -9.178 1.00 13.86 397 TRP A C 1
ATOM 2412 O O . TRP A 1 320 ? 17.940 -8.098 -9.447 1.00 15.77 397 TRP A O 1
ATOM 2423 N N . THR A 1 321 ? 19.893 -7.098 -9.975 1.00 15.35 398 THR A N 1
ATOM 2424 C CA . THR A 1 321 ? 20.054 -7.773 -11.257 1.00 16.70 398 THR A CA 1
ATOM 2425 C C . THR A 1 321 ? 20.439 -9.245 -11.133 1.00 17.24 398 THR A C 1
ATOM 2426 O O . THR A 1 321 ? 20.388 -9.959 -12.143 1.00 19.28 398 THR A O 1
ATOM 2430 N N . ASP A 1 322 ? 20.821 -9.715 -9.937 1.00 15.73 399 ASP A N 1
ATOM 2431 C CA . ASP A 1 322 ? 21.486 -11.013 -9.795 1.00 15.77 399 ASP A CA 1
ATOM 2432 C C . ASP A 1 322 ? 20.533 -12.213 -9.720 1.00 14.48 399 ASP A C 1
ATOM 2433 O O . ASP A 1 322 ? 20.907 -13.315 -10.140 1.00 17.29 399 ASP A O 1
ATOM 2438 N N A VAL A 1 323 ? 19.333 -12.049 -9.177 0.50 13.47 400 VAL A 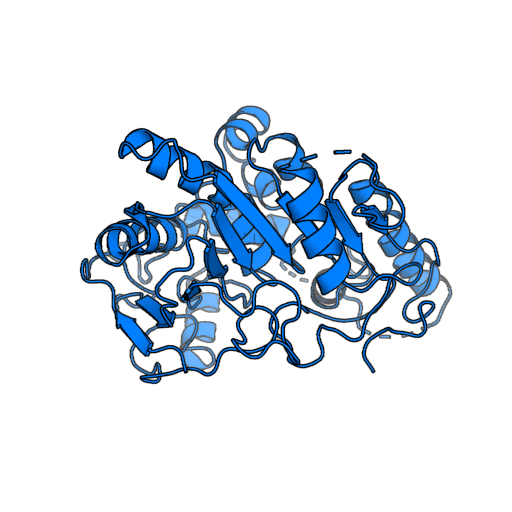N 1
ATOM 2439 N N B VAL A 1 323 ? 19.329 -12.035 -9.193 0.50 13.56 400 VAL A N 1
ATOM 2440 C CA A VAL A 1 323 ? 18.440 -13.191 -8.997 0.50 12.87 400 VAL A CA 1
ATOM 2441 C CA B VAL A 1 323 ? 18.398 -13.147 -9.013 0.50 12.89 400 VAL A CA 1
ATOM 2442 C C A VAL A 1 323 ? 17.764 -13.539 -10.320 0.50 13.25 400 VAL A C 1
ATOM 2443 C C B VAL A 1 323 ? 17.791 -13.535 -10.357 0.50 12.93 400 VAL A C 1
ATOM 2444 O O A VAL A 1 323 ? 17.409 -12.656 -11.113 0.50 13.78 400 VAL A O 1
ATOM 2445 O O B VAL A 1 323 ? 17.500 -12.675 -11.198 0.50 12.82 400 VAL A O 1
ATOM 2452 N N . GLN A 1 324 ? 17.597 -14.839 -10.568 1.00 13.36 401 GLN A N 1
ATOM 2453 C CA . GLN A 1 3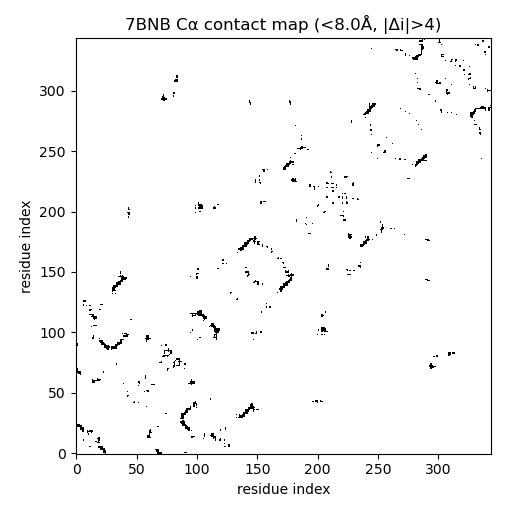24 ? 16.927 -15.340 -11.764 1.00 13.60 401 GLN A CA 1
ATOM 2454 C C . GLN A 1 324 ? 15.928 -16.433 -11.391 1.00 13.12 401 GLN A C 1
ATOM 2455 O O . GLN A 1 324 ? 16.129 -17.185 -10.433 1.00 15.03 401 GLN A O 1
ATOM 2461 N N . VAL A 1 325 ? 14.847 -16.514 -12.163 1.00 12.76 402 VAL A N 1
ATOM 2462 C CA . VAL A 1 325 ? 13.888 -17.611 -12.095 1.00 13.44 402 VAL A CA 1
ATOM 2463 C C . VAL A 1 325 ? 13.839 -18.245 -13.480 1.00 14.17 402 VAL A C 1
ATOM 2464 O O . VAL A 1 325 ? 13.601 -17.547 -14.476 1.00 14.48 402 VAL A O 1
ATOM 2468 N N . LYS A 1 326 ? 14.065 -19.560 -13.547 1.00 16.78 403 LYS A N 1
ATOM 2469 C CA . LYS A 1 326 ? 14.078 -20.270 -14.832 1.00 19.29 403 LYS A CA 1
ATOM 2470 C C . LYS A 1 326 ? 15.048 -19.626 -15.829 1.00 19.25 403 LYS A C 1
ATOM 2471 O O . LYS A 1 326 ? 14.800 -19.608 -17.039 1.00 20.57 403 LYS A O 1
ATOM 2477 N N . GLY A 1 327 ? 16.152 -19.067 -15.327 1.00 17.66 404 GLY A N 1
ATOM 2478 C CA . GLY A 1 327 ? 17.159 -18.460 -16.177 1.00 17.05 404 GLY A CA 1
ATOM 2479 C C . GLY A 1 327 ? 16.908 -17.027 -16.607 1.00 15.41 404 GLY A C 1
ATOM 2480 O O . GLY A 1 327 ? 17.684 -16.508 -17.420 1.00 18.25 404 GLY A O 1
ATOM 2481 N N . THR A 1 328 ? 15.865 -16.365 -16.093 1.00 13.57 405 THR A N 1
ATOM 2482 C CA . THR A 1 328 ? 15.499 -15.003 -16.482 1.00 13.53 405 THR A CA 1
ATOM 2483 C C . THR A 1 328 ? 15.576 -14.067 -15.274 1.00 12.37 405 THR A C 1
ATOM 2484 O O . THR A 1 328 ? 15.009 -14.364 -14.216 1.00 13.41 405 THR A O 1
ATOM 2488 N N . SER A 1 329 ? 16.279 -12.939 -15.431 1.00 13.01 406 SER A N 1
ATOM 2489 C CA . SER A 1 329 ? 16.403 -11.941 -14.370 1.00 12.78 406 SER A CA 1
ATOM 2490 C C . SER A 1 329 ? 15.149 -11.064 -14.295 1.00 11.31 406 SER A C 1
ATOM 2491 O O . SER A 1 329 ? 14.325 -11.038 -15.216 1.00 12.32 406 SER A O 1
ATOM 2494 N N . LEU A 1 330 ? 15.007 -10.330 -13.175 1.00 11.97 407 LEU A N 1
ATOM 2495 C CA . LEU A 1 330 ? 13.887 -9.392 -13.048 1.00 12.59 407 LEU A CA 1
ATOM 2496 C C . LEU A 1 330 ? 13.964 -8.237 -14.041 1.00 12.32 407 LEU A C 1
ATOM 2497 O O . LEU A 1 330 ? 12.936 -7.930 -14.675 1.00 12.58 407 LEU A O 1
ATOM 2502 N N . PRO A 1 331 ? 15.112 -7.572 -14.254 1.00 11.96 408 PRO A N 1
ATOM 2503 C CA . PRO A 1 331 ? 15.152 -6.540 -15.310 1.00 12.26 408 PRO A CA 1
ATOM 2504 C C . PRO A 1 331 ? 14.745 -7.068 -16.681 1.00 12.06 408 PRO A C 1
ATOM 2505 O O . PRO A 1 331 ? 14.049 -6.362 -17.427 1.00 13.02 408 PRO A O 1
ATOM 2509 N N . ARG A 1 332 ? 15.122 -8.307 -17.023 1.00 11.84 409 ARG A N 1
ATOM 2510 C CA . ARG A 1 332 ? 14.668 -8.874 -18.293 1.00 12.24 409 ARG A CA 1
ATOM 2511 C C . ARG A 1 332 ? 13.154 -9.103 -18.311 1.00 11.84 409 ARG A C 1
ATOM 2512 O O . ARG A 1 332 ? 12.484 -8.747 -19.290 1.00 12.32 409 ARG A O 1
ATOM 2520 N N . ALA A 1 333 ? 12.593 -9.682 -17.235 1.00 12.26 410 ALA A N 1
ATOM 2521 C CA . ALA A 1 333 ? 11.146 -9.911 -17.173 1.00 12.00 410 ALA A CA 1
ATOM 2522 C C . ALA A 1 333 ? 10.363 -8.607 -17.320 1.00 11.41 410 ALA A C 1
ATOM 2523 O O . ALA A 1 333 ? 9.325 -8.574 -17.995 1.00 12.70 410 ALA A O 1
ATOM 2525 N N . LEU A 1 334 ? 10.836 -7.524 -16.687 1.00 11.61 411 LEU A N 1
ATOM 2526 C CA . LEU A 1 334 ? 10.165 -6.228 -16.813 1.00 11.03 411 LEU A CA 1
ATOM 2527 C C . LEU A 1 334 ? 10.249 -5.683 -18.243 1.00 10.53 411 LEU A C 1
ATOM 2528 O O . LEU A 1 334 ? 9.275 -5.112 -18.758 1.00 11.56 411 LEU A O 1
ATOM 2533 N N . HIS A 1 335 ? 11.403 -5.852 -18.906 1.00 11.68 412 HIS A N 1
ATOM 2534 C CA . HIS A 1 335 ? 11.523 -5.475 -20.314 1.00 11.32 412 HIS A CA 1
ATOM 2535 C C . HIS A 1 335 ? 10.564 -6.284 -21.190 1.00 11.97 412 HIS A C 1
ATOM 2536 O O . HIS A 1 335 ? 9.931 -5.737 -22.107 1.00 13.17 412 HIS A O 1
ATOM 2543 N N . CYS A 1 336 ? 10.415 -7.584 -20.900 1.00 12.54 413 CYS A N 1
ATOM 2544 C CA . CYS A 1 336 ? 9.458 -8.405 -21.646 1.00 12.38 413 CYS A CA 1
ATOM 2545 C C . CYS A 1 336 ? 8.020 -7.936 -21.413 1.00 11.91 413 CYS A C 1
ATOM 2546 O O . CYS A 1 336 ? 7.191 -7.952 -22.336 1.00 12.77 413 CYS A O 1
ATOM 2549 N N . TRP A 1 337 ? 7.711 -7.527 -20.177 1.00 11.85 414 TRP A N 1
ATOM 2550 C CA . TRP A 1 337 ? 6.409 -6.938 -19.864 1.00 12.19 414 TRP A CA 1
ATOM 2551 C C . TRP A 1 337 ? 6.150 -5.687 -20.702 1.00 12.13 414 TRP A C 1
ATOM 2552 O O . TRP A 1 337 ? 5.069 -5.538 -21.288 1.00 13.11 414 TRP A O 1
ATOM 2563 N N . ASP A 1 338 ? 7.137 -4.782 -20.790 1.00 12.67 415 ASP A N 1
ATOM 2564 C CA . ASP A 1 338 ? 6.996 -3.608 -21.657 1.00 13.08 415 ASP A CA 1
ATOM 2565 C C . ASP A 1 338 ? 6.650 -4.023 -23.087 1.00 13.93 415 ASP A C 1
ATOM 2566 O O . ASP A 1 338 ? 5.760 -3.440 -23.719 1.00 14.84 415 ASP A O 1
ATOM 2571 N N . ARG A 1 339 ? 7.363 -5.022 -23.623 1.00 14.71 416 ARG A N 1
ATOM 2572 C CA . ARG A 1 339 ? 7.096 -5.468 -24.992 1.00 15.63 416 ARG A CA 1
ATOM 2573 C C . ARG A 1 339 ? 5.677 -6.010 -25.131 1.00 15.94 416 ARG A C 1
ATOM 2574 O O . ARG A 1 339 ? 5.002 -5.752 -26.136 1.00 17.98 416 ARG A O 1
ATOM 2582 N N . SER A 1 340 ? 5.201 -6.749 -24.122 1.00 15.80 417 SER A N 1
ATOM 2583 C CA . SER A 1 340 ? 3.863 -7.341 -24.174 1.00 16.75 417 SER A CA 1
ATOM 2584 C C . SER A 1 340 ? 2.749 -6.298 -24.174 1.00 18.13 417 SER A C 1
ATOM 2585 O O . SER A 1 340 ? 1.636 -6.604 -24.620 1.00 20.14 417 SER A O 1
ATOM 2588 N N . LEU A 1 341 ? 3.017 -5.084 -23.694 1.00 16.42 418 LEU A N 1
ATOM 2589 C CA . LEU A 1 341 ? 2.026 -4.018 -23.628 1.00 17.85 418 LEU A CA 1
ATOM 2590 C C . LEU A 1 341 ? 2.108 -3.056 -24.814 1.00 21.27 418 LEU A C 1
ATOM 2591 O O . LEU A 1 341 ? 1.413 -2.032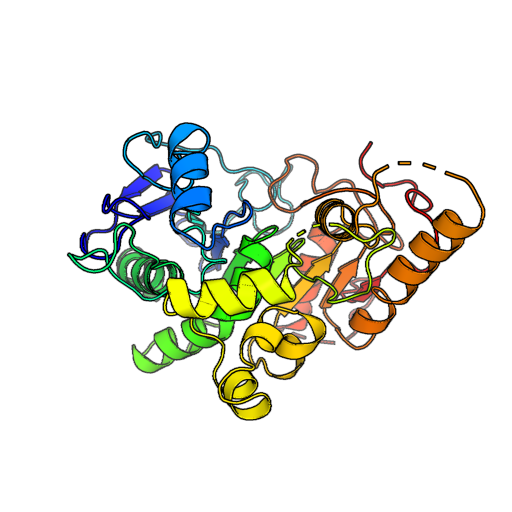 -24.825 1.00 23.45 418 LEU A O 1
ATOM 2596 N N . HIS A 1 342 ? 2.936 -3.359 -25.807 1.00 22.91 419 HIS A N 1
ATOM 2597 C CA . HIS A 1 342 ? 2.931 -2.600 -27.057 1.00 27.37 419 HIS A CA 1
ATOM 2598 C C . HIS A 1 342 ? 1.545 -2.600 -27.696 1.00 30.46 419 HIS A C 1
ATOM 2599 O O . HIS A 1 342 ? 1.209 -1.702 -28.470 1.00 34.74 419 HIS A O 1
ATOM 2606 N N . PRO A 1 351 ? 2.120 -14.675 -26.412 1.00 29.01 428 PRO A N 1
ATOM 2607 C CA . PRO A 1 351 ? 3.406 -14.725 -25.704 1.00 28.13 428 PRO A CA 1
ATOM 2608 C C . PRO A 1 351 ? 4.605 -14.516 -26.631 1.00 25.97 428 PRO A C 1
ATOM 2609 O O . PRO A 1 351 ? 4.520 -14.808 -27.828 1.00 25.90 428 PRO A O 1
ATOM 2613 N N . LEU A 1 352 ? 5.711 -14.032 -26.069 1.00 24.84 429 LEU A N 1
ATOM 2614 C CA . LEU A 1 352 ? 6.893 -13.648 -26.829 1.00 23.99 429 LEU A CA 1
ATOM 2615 C C . LEU A 1 352 ? 7.958 -14.736 -26.772 1.00 25.06 429 LEU A C 1
ATOM 2616 O O . LEU A 1 352 ? 8.233 -15.301 -25.709 1.00 26.15 429 LEU A O 1
ATOM 2621 N N . LYS A 1 353 ? 8.578 -14.998 -27.923 1.00 25.50 430 LYS A N 1
ATOM 2622 C CA . LYS A 1 353 ? 9.622 -16.008 -28.033 1.00 25.44 430 LYS A CA 1
ATOM 2623 C C . LYS A 1 353 ? 10.828 -15.614 -27.183 1.00 22.90 430 LYS A C 1
ATOM 2624 O O . LYS A 1 353 ? 11.437 -14.562 -27.404 1.00 23.34 430 LYS A O 1
ATOM 2630 N N . GLY A 1 354 ? 11.163 -16.451 -26.201 1.00 20.50 431 GLY A N 1
ATOM 2631 C CA . GLY A 1 354 ? 12.316 -16.220 -25.348 1.00 18.26 431 GLY A CA 1
ATOM 2632 C C . GLY A 1 354 ? 12.248 -15.020 -24.428 1.00 16.52 431 GLY A C 1
ATOM 2633 O O . GLY A 1 354 ? 13.286 -14.625 -23.886 1.00 16.40 431 GLY A O 1
ATOM 2634 N N . CYS A 1 355 ? 11.066 -14.435 -24.210 1.00 15.52 432 CYS A N 1
ATOM 2635 C CA . CYS A 1 355 ? 10.915 -13.224 -23.394 1.00 14.14 432 CYS A CA 1
ATOM 2636 C C . CYS A 1 355 ? 9.720 -13.416 -22.459 1.00 12.90 432 CYS A C 1
ATOM 2637 O O . CYS A 1 355 ? 8.633 -12.868 -22.697 1.00 14.09 432 CYS A O 1
ATOM 2640 N N . PRO A 1 356 ? 9.884 -14.197 -21.389 1.00 13.03 433 PRO A N 1
ATOM 2641 C CA . PRO A 1 356 ? 8.751 -14.546 -20.523 1.00 13.40 433 PRO A CA 1
ATOM 2642 C C . PRO A 1 356 ? 8.433 -13.458 -19.501 1.00 12.36 433 PRO A C 1
ATOM 2643 O O . PRO A 1 356 ? 9.286 -12.651 -19.117 1.00 13.29 433 PRO A O 1
ATOM 2647 N N . VAL A 1 357 ? 7.172 -13.454 -19.061 1.00 12.79 434 VAL A N 1
ATOM 2648 C CA . VAL A 1 357 ? 6.713 -12.507 -18.051 1.00 14.83 434 VAL A CA 1
ATOM 2649 C C . VAL A 1 357 ? 6.122 -13.165 -16.801 1.00 14.11 434 VAL A C 1
ATOM 2650 O O . VAL A 1 357 ? 5.978 -12.477 -15.777 1.00 15.18 434 VAL A O 1
ATOM 2654 N N . HIS A 1 358 ? 5.767 -14.457 -16.830 1.00 13.64 435 HIS A N 1
ATOM 2655 C CA . HIS A 1 358 ? 5.248 -15.179 -15.667 1.00 13.50 435 HIS A CA 1
ATOM 2656 C C . HIS A 1 358 ? 6.330 -16.134 -15.166 1.00 13.67 435 HIS A C 1
ATOM 2657 O O . HIS A 1 358 ? 6.580 -17.174 -15.790 1.00 15.98 435 HIS A O 1
ATOM 2664 N N . LEU A 1 359 ? 6.963 -15.789 -14.038 1.00 12.63 436 LEU A N 1
ATOM 2665 C CA . LEU A 1 359 ? 8.147 -16.500 -13.534 1.00 12.94 436 LEU A CA 1
ATOM 2666 C C . LEU A 1 359 ? 7.990 -16.807 -12.042 1.00 13.18 436 LEU A C 1
ATOM 2667 O O . LEU A 1 359 ? 8.346 -15.982 -11.194 1.00 13.79 436 LEU A O 1
ATOM 2672 N N . VAL A 1 360 ? 7.497 -18.004 -11.720 1.00 12.43 437 VAL A N 1
ATOM 2673 C CA . VAL A 1 360 ? 7.218 -18.412 -10.340 1.00 12.20 437 VAL A CA 1
ATOM 2674 C C . VAL A 1 360 ? 7.971 -19.715 -10.070 1.00 11.84 437 VAL A C 1
ATOM 2675 O O . VAL A 1 360 ? 7.773 -20.701 -10.786 1.00 13.11 437 VAL A O 1
ATOM 2679 N N . ASP A 1 361 ? 8.839 -19.723 -9.052 1.00 12.50 438 ASP A N 1
ATOM 2680 C CA . ASP A 1 361 ? 9.558 -20.949 -8.714 1.00 12.24 438 ASP A CA 1
ATOM 2681 C C . ASP A 1 361 ? 8.591 -22.032 -8.239 1.00 12.61 438 ASP A C 1
ATOM 2682 O O . ASP A 1 361 ? 7.574 -21.755 -7.599 1.00 13.73 438 ASP A O 1
ATOM 2687 N N . SER A 1 362 ? 8.934 -23.291 -8.548 1.00 14.11 439 SER A N 1
ATOM 2688 C CA . SER A 1 362 ? 8.172 -24.448 -8.088 1.00 15.47 439 SER A CA 1
ATOM 2689 C C . SER A 1 362 ? 8.872 -25.241 -6.992 1.00 15.55 439 SER A C 1
ATOM 2690 O O . SER A 1 362 ? 8.241 -26.113 -6.382 1.00 18.20 439 SER A O 1
ATOM 2693 N N . CYS A 1 363 ? 10.135 -24.969 -6.725 1.00 14.76 440 CYS A N 1
ATOM 2694 C CA . CYS A 1 363 ? 10.798 -25.766 -5.704 1.00 14.58 440 CYS A CA 1
ATOM 2695 C C . CYS A 1 363 ? 10.364 -25.318 -4.295 1.00 14.39 440 CYS A C 1
ATOM 2696 O O . CYS A 1 363 ? 9.968 -24.166 -4.100 1.00 16.04 440 CYS A O 1
ATOM 2699 N N . PRO A 1 364 ? 10.360 -26.217 -3.313 1.00 14.94 441 PRO A N 1
ATOM 2700 C CA . PRO A 1 364 ? 9.517 -25.989 -2.118 1.00 15.91 441 PRO A CA 1
ATOM 2701 C C . PRO A 1 364 ? 10.208 -25.487 -0.848 1.00 14.76 441 PRO A C 1
ATOM 2702 O O . PRO A 1 364 ? 9.527 -25.412 0.186 1.00 16.64 441 PRO A O 1
ATOM 2706 N N . TRP A 1 365 ? 11.493 -25.110 -0.877 1.00 13.45 442 TRP A N 1
ATOM 2707 C CA . TRP A 1 365 ? 12.225 -24.736 0.350 1.00 12.63 442 TRP A CA 1
ATOM 2708 C C . TRP A 1 365 ? 13.125 -23.527 0.094 1.00 12.40 442 TRP A C 1
ATOM 2709 O O . TRP A 1 365 ? 13.715 -23.423 -0.993 1.00 13.37 442 TRP A O 1
ATOM 2720 N N . PRO A 1 366 ? 13.272 -22.608 1.057 1.00 13.07 443 PRO A N 1
ATOM 2721 C CA . PRO A 1 366 ? 14.126 -21.434 0.810 1.00 14.26 443 PRO A CA 1
ATOM 2722 C C . PRO A 1 366 ? 15.537 -21.808 0.357 1.00 13.87 443 PRO A C 1
ATOM 2723 O O . PRO A 1 366 ? 16.173 -22.718 0.895 1.00 14.73 443 PRO A O 1
ATOM 2727 N N . HIS A 1 367 ? 16.018 -21.090 -0.657 1.00 14.05 444 HIS A N 1
ATOM 2728 C CA . HIS A 1 367 ? 17.337 -21.248 -1.265 1.00 14.17 444 HIS A CA 1
ATOM 2729 C C . HIS A 1 367 ? 17.459 -22.499 -2.131 1.00 13.17 444 HIS A C 1
ATOM 2730 O O . HIS A 1 367 ? 18.581 -22.876 -2.508 1.00 14.64 444 HIS A O 1
ATOM 2737 N N . CYS A 1 368 ? 16.338 -23.145 -2.474 1.00 12.12 445 CYS A N 1
ATOM 2738 C CA . CYS A 1 368 ? 16.357 -24.155 -3.531 1.00 12.84 445 CYS A CA 1
ATOM 2739 C C . CYS A 1 368 ? 16.673 -23.548 -4.900 1.00 12.69 445 CYS A C 1
ATOM 2740 O O . CYS A 1 368 ? 17.064 -24.280 -5.821 1.00 15.03 445 CYS A O 1
ATOM 2743 N N . ASN A 1 369 ? 16.503 -22.227 -5.043 1.00 12.65 446 ASN A N 1
ATOM 2744 C CA . ASN A 1 369 ? 16.981 -21.473 -6.198 1.00 12.53 446 ASN A CA 1
ATOM 2745 C C . ASN A 1 369 ? 18.408 -21.015 -5.908 1.00 13.03 446 ASN A C 1
ATOM 2746 O O . ASN A 1 369 ? 18.624 -20.290 -4.926 1.00 14.11 446 ASN A O 1
ATOM 2751 N N . PRO A 1 370 ? 19.407 -21.428 -6.698 1.00 13.26 447 PRO A N 1
ATOM 2752 C CA . PRO A 1 370 ? 20.803 -21.093 -6.360 1.00 14.22 447 PRO A CA 1
ATOM 2753 C C . PRO A 1 370 ? 21.130 -19.604 -6.431 1.00 14.93 447 PRO A C 1
ATOM 2754 O O . PRO A 1 370 ? 22.146 -19.191 -5.856 1.00 17.62 447 PRO A O 1
ATOM 2758 N N . SER A 1 371 ? 20.305 -18.789 -7.093 1.00 14.75 448 SER A N 1
ATOM 2759 C CA . SER A 1 371 ? 20.578 -17.365 -7.273 1.00 14.16 448 SER A CA 1
ATOM 2760 C C . SER A 1 371 ? 19.999 -16.486 -6.161 1.00 14.01 448 SER A C 1
ATOM 2761 O O . SER A 1 371 ? 20.081 -15.256 -6.266 1.00 15.82 448 SER A O 1
ATOM 2764 N N . CYS A 1 372 ? 19.429 -17.080 -5.103 1.00 14.13 449 CYS A N 1
ATOM 2765 C CA . CYS A 1 372 ? 18.867 -16.309 -3.995 1.00 14.97 449 CYS A CA 1
ATOM 2766 C C . CYS A 1 372 ? 19.931 -15.407 -3.363 1.00 16.47 449 CYS A C 1
ATOM 2767 O O . CYS A 1 372 ? 21.113 -15.763 -3.326 1.00 18.71 449 CYS A O 1
ATOM 2770 N N . PRO A 1 373 ? 19.535 -14.239 -2.842 1.00 16.86 450 PRO A N 1
ATOM 2771 C CA . PRO A 1 373 ? 20.506 -13.359 -2.175 1.00 20.11 450 PRO A CA 1
ATOM 2772 C C . PRO A 1 373 ? 21.195 -14.077 -1.024 1.00 22.80 450 PRO A C 1
ATOM 2773 O O . PRO A 1 373 ? 20.578 -14.850 -0.287 1.00 23.14 450 PRO A O 1
ATOM 2777 N N . THR A 1 374 ? 22.489 -13.819 -0.877 1.00 27.52 451 THR A N 1
ATOM 2778 C CA . THR A 1 374 ? 23.248 -14.413 0.212 1.00 33.51 451 THR A CA 1
ATOM 2779 C C . THR A 1 374 ? 23.019 -13.612 1.487 1.00 36.26 451 THR A C 1
ATOM 2780 O O . THR A 1 374 ? 23.686 -13.831 2.496 1.00 38.54 451 THR A O 1
#

Nearest PDB structures (foldseek):
  7bnb-assembly1_A  TM=1.003E+00  e=7.832E-80  Homo sapiens
  7bm3-assembly1_A  TM=9.948E-01  e=2.848E-77  Homo sapiens
  7bnf-assembly1_A  TM=9.977E-01  e=3.897E-77  Homo sapiens
  6zvl-assembly1_A  TM=9.941E-01  e=6.046E-77  Homo sapiens
  7bmd-assembly1_A  TM=9.875E-01  e=6.157E-76  Homo sapiens

Foldseek 3Di:
DWFKDFFPPQQQFFWQSGTFTKTKDAQPPAQEAEAEEEDDAAAFDDVRVVVCCVPVVVLGHCPPPDRHDAFFFCQALDCVLFVFPNRHIHMYGRRRQRQLLFFDAGDDPVANTARRSVVSVLSVLVVCCVVNNLRHQEYEYEYFASSLLNQLFHQVVSQVSCVVVPRNRYATAYERHAQAADQDAALDDDQAQLVSNLSRCVNRVGDGDDQLCVVQDPSRCSQCSHCLSRVVVDDHHYAYEHELAEQVNNVSSVHPDDDSVLVVQLVSSVVVLVSCVPNQAYAYHHAYYGTARRHSVSQQADAPRHGPSQLVNLVVVVVVPPDPRGGRGHDDDRHHCPRVRYDD

Secondary structure (DSSP, 8-state):
-EEEEE-SSTTSB-TTS-B-EEEEE--TT--EEEEEE-------SHHHHHHHHHH-GGGT-STT--SEE---GGG---TTT-TTTTTSEEEEE---SSSTT---B---SS-SS-B-HHHHHHHHHHHHHTTTGGG-SEEEEEEETHHHHHHHHHHHHHHHHHHHHT-TT-EEEEEEES--------SS----HHHHHHHHHHHHT----HHHHHHH-TT-GGGGGSHHHHGGG--S-EEEE--TEEHHHHHHTT----HHHHHHHHHHHHHHHHHTTT-SSEEE-S-EE---TTSTTTTS-EETTEEHHHHHHHHHHHT---TT---EEE----STT-STTS--

Organism: Homo sapiens (NCBI:txid9606)

Radius of gyration: 19.38 Å; Cα contacts (8 Å, |Δi|>4): 773; chains: 1; bounding box: 44×55×50 Å

Sequence (344 aa):
DLRLHLLLNTSSVTCNDGSPAGYYLKESRGSRRWLLFLEGGWYCFNRENCDSRYDTMRRLMSSRDWPRTRTGTGILSSQPEENPYWWNANMVFIPYCSSDVWSGASSSKSEKNEYAFMGALIIQEVVRELLGRGLSGAKVLLLAGSSSAGGTGVLLNVDRVAEQLEKLGYPAIQVRGLADSGWFLDNKQYRHTCAPTEAIRRGIRYWNGVVPERCRRQFQEGEEWNCFFGYKVYPTLRSPVFVVQWLFDEAQLTVDNVHVQEGLRLYIQNLGRELLRHTLKDVPASFAPACLSHEIIIRSHWTDVVQVKGTSLPRALHCWDRSLHPLKGCPVHLVDSCPWPHCNPSCPT

InterPro domains:
  IPR004963 Pectinacetylesterase/NOTUM [PF03283] (87-450)
  IPR004963 Pectinacetylesterase/NOTUM [PTHR21562] (66-450)

Solvent-accessible surface area: 15597 Å² total; per-residue (Å²): 107,3,117,37,29,78,3,155,66,89,81,10,14,0,0,39,33,22,35,1,0,4,3,8,75,55,21,202,80,23,152,105,6,0,0,2,0,44,10,18,111,45,4,33,40,117,118,49,0,55,70,15,50,109,118,84,79,174,27,0,2,11,152,75,31,72,173,40,94,95,16,44,0,0,6,5,40,113,59,147,41,0,77,23,9,110,78,4,4,0,0,7,0,10,0,0,0,0,0,7,0,1,0,30,19,63,96,59,187,90,54,75,14,0,4,10,0,6,57,0,2,50,14,0,0,91,32,0,18,75,94,34,0,53,28,8,119,9,0,1,0,0,0,1,8,11,0,0,5,0,0,1,3,2,0,32,66,4,19,82,15,2,110,164,91,53,68,113,76,14,73,13,16,0,0,2,0,0,0,4,43,16,49,47,174,38,65,148,156,110,119,34,29,26,51,2,11,88,111,0,21,185,76,0,86,16,49,3,10,90,108,0,90,161,110,62,119,95,61,78,40,26,9,0,4,4,0,80,37,0,43,86,4,16,149,16,52,8,0,0,4,2,6,4,1,1,76,13,6,14,69,31,3,32,17,181,121,155,108,46,29,95,97,42,15,42,63,2,6,140,69,5,99,122,32,0,137,120,5,86,8,0,1,0,1,0,0,91,8,62,48,7,0,40,92,55,140,0,37,85,5,81,0,148,61,12,21,0,5,105,0,0,78,0,9,17,99,61,58,184,186,60,207,60,3,49,33,76,4,6,14,78,40,74,84,28,100,49,12,127,36,7,45,179